Protein AF-A0A954TK90-F1 (afdb_monomer)

Secondary structure (DSSP, 8-state):
------------------PPPPPP------SS--GGGSGGGT-SS--HHHHHHHHHS---SS----SSHHHHHHHHHHSS-GGGGT--SSSSSPPP-TTS---HHHHHHHTT---EEES----SS-GGGTT-SEEES-SS---THHHHHHHHHHT-PPPS-BTTB-PPPP-----HHHHTT------SEEEEEETTEEEEEETTEEEEESSSSSPPEEEETTT-TT--S--TTT-HHHHHHHHHHHHHHHHHHT--

Radius of gyration: 26.33 Å; Cα contacts (8 Å, |Δi|>4): 318; chains: 1; bounding box: 55×87×92 Å

Sequence (256 aa):
MPRYFLLLLAITFAGGLQAAERPNIILIMVDDMGWSDLGCYGGEIETPYIDSLSAEGLRFTQFYNNSVCGATRASLLTGLYCQQVGHAGDRWNEPKDFSKCVLIPEVLQAEGYHTAMVGKWQGRDLAVERGFDRFFGPNCQGKIDIMATCLDIAGLPYPKNFEGRQPLALEGKSLSPIFRGQQRTAHQTLAWHCLRGRALRNGSWKLVRPDDERDWELYNLSDDVGETHNLAQQHPDRVLAMGEQYEQWRQRVGAR

Mean predicted aligned error: 12.78 Å

Nearest PDB structures (foldseek):
  7stt-assembly1_A  TM=4.307E-01  e=4.006E-11  Pedobacter yulinensis
  7stv-assembly1_A-2  TM=4.337E-01  e=1.182E-10  Pedobacter yulinensis
  7all-assembly1_AAA  TM=4.680E-01  e=9.539E-09  Bacteroides thetaiotaomicron VPI-5482
  6ust-assembly1_D-3  TM=4.630E-01  e=5.318E-08  Hungatella hathewayi
  7oza-assembly1_AAA  TM=4.405E-01  e=2.298E-07  Bacteroides thetaiotaomicron VPI-5482

Solvent-accessible surface area (backbone atoms only — not comparable to full-atom values): 15832 Å² total; per-residue (Å²): 134,91,84,82,82,83,82,82,80,80,78,78,78,80,73,74,79,72,75,76,80,81,77,89,84,84,87,85,82,77,81,92,72,56,78,54,58,37,38,79,60,71,18,92,44,90,37,70,69,61,34,48,51,44,73,80,49,85,70,76,96,82,76,87,77,56,100,27,72,27,24,29,52,45,20,68,41,48,77,41,60,27,58,78,30,62,22,89,48,86,52,56,54,57,55,67,43,63,93,74,50,61,40,57,41,38,58,40,35,76,73,69,46,88,31,72,48,77,45,83,66,40,43,78,64,59,62,58,81,51,31,22,80,38,72,53,56,45,56,84,71,81,72,57,30,53,64,34,23,54,28,58,77,68,73,46,82,86,65,69,61,58,95,94,38,72,57,76,84,81,84,34,54,52,51,58,42,50,81,70,78,39,85,63,85,72,74,67,65,51,75,48,79,54,93,60,28,38,38,33,33,49,75,52,35,36,40,38,22,76,32,88,88,55,70,72,38,26,28,46,46,83,85,36,78,81,64,80,65,75,41,27,88,83,37,52,69,56,50,52,55,51,50,52,54,44,52,55,49,32,63,74,74,64,65,126

Foldseek 3Di:
DDDDDDDDDPPPPPPPPPPPPDDDDDDDDDPPDDQQCAVCSVHPDDDPVVNVCVVVHPDDPDDDAQPEQQQRLCCQFFVDRSVQQVRPRPDQEDAGNVVRTAGPLQVVVVVPDAAEEAEEPSYLDDVCVRNHPYYHYDPDDDQLQPVQQVCVVVVHDDDCADPNDGDDDRPHHHCVCVVVVHDDDDDQKDWDDGDAKTWMDGPQKIWIDHGPVDAIFIDGCVVCVPSPDTCCVVCVVVSVVRVVVRVVVCVVVVPD

Structure (mmCIF, N/CA/C/O backbone):
data_AF-A0A954TK90-F1
#
_entry.id   AF-A0A954TK90-F1
#
loop_
_atom_site.group_PDB
_atom_site.id
_atom_site.type_symbol
_atom_site.label_atom_id
_atom_site.label_alt_id
_atom_site.label_comp_id
_atom_site.label_asym_id
_atom_site.label_entity_id
_atom_site.label_seq_id
_atom_site.pdbx_PDB_ins_code
_atom_site.Cartn_x
_atom_site.Cartn_y
_atom_site.Cartn_z
_atom_site.occupancy
_atom_site.B_iso_or_equiv
_atom_site.auth_seq_id
_atom_site.auth_comp_id
_atom_site.auth_asym_id
_atom_site.auth_atom_id
_atom_site.pdbx_PDB_model_num
ATOM 1 N N . MET A 1 1 ? -10.679 -61.085 65.945 1.00 42.84 1 MET A N 1
ATOM 2 C CA . MET A 1 1 ? -10.977 -60.558 64.595 1.00 42.84 1 MET A CA 1
ATOM 3 C C . MET A 1 1 ? -9.899 -59.543 64.236 1.00 42.84 1 MET A C 1
ATOM 5 O O . MET A 1 1 ? -9.725 -58.612 65.016 1.00 42.84 1 MET A O 1
ATOM 9 N N . PRO A 1 2 ? -9.114 -59.740 63.164 1.00 41.03 2 PRO A N 1
ATOM 10 C CA . PRO A 1 2 ? -8.031 -58.824 62.821 1.00 41.03 2 PRO A CA 1
ATOM 11 C C . PRO A 1 2 ? -8.602 -57.565 62.153 1.00 41.03 2 PRO A C 1
ATOM 13 O O . PRO A 1 2 ? -9.399 -57.650 61.222 1.00 41.03 2 PRO A O 1
ATOM 16 N N . ARG A 1 3 ? -8.221 -56.392 62.667 1.00 44.91 3 ARG A N 1
ATOM 17 C CA . ARG A 1 3 ? -8.537 -55.082 62.084 1.00 44.91 3 ARG A CA 1
ATOM 18 C C . ARG A 1 3 ? -7.455 -54.736 61.063 1.00 44.91 3 ARG A C 1
ATOM 20 O O . ARG A 1 3 ? -6.324 -54.464 61.451 1.00 44.91 3 ARG A O 1
ATOM 27 N N . TYR A 1 4 ? -7.802 -54.745 59.780 1.00 42.69 4 TYR A N 1
ATOM 28 C CA . TYR A 1 4 ? -6.939 -54.238 58.715 1.00 42.69 4 TYR A CA 1
ATOM 29 C C . TYR A 1 4 ? -7.124 -52.720 58.595 1.00 42.69 4 TYR A C 1
ATOM 31 O O . TYR A 1 4 ? -8.238 -52.242 58.392 1.00 42.69 4 TYR A O 1
ATOM 39 N N . PHE A 1 5 ? -6.034 -51.969 58.752 1.00 45.41 5 PHE A N 1
ATOM 40 C CA . PHE A 1 5 ? -5.974 -50.536 58.465 1.00 45.41 5 PHE A CA 1
ATOM 41 C C . PHE A 1 5 ? -5.701 -50.365 56.966 1.00 45.41 5 PHE A C 1
ATOM 43 O O . PHE A 1 5 ? -4.631 -50.739 56.488 1.00 45.41 5 PHE A O 1
ATOM 50 N N . LEU A 1 6 ? -6.671 -49.833 56.219 1.00 48.12 6 LEU A N 1
ATOM 51 C CA . LEU A 1 6 ? -6.476 -49.442 54.823 1.00 48.12 6 LEU A CA 1
ATOM 52 C C . LEU A 1 6 ? -5.783 -48.072 54.792 1.00 48.12 6 LEU A C 1
ATOM 54 O O . LEU A 1 6 ? -6.356 -47.077 55.233 1.00 48.12 6 LEU A O 1
ATOM 58 N N . LEU A 1 7 ? -4.557 -48.021 54.272 1.00 43.75 7 LEU A N 1
ATOM 59 C CA . LEU A 1 7 ? -3.851 -46.776 53.978 1.00 43.75 7 LEU A CA 1
ATOM 60 C C . LEU A 1 7 ? -4.228 -46.346 52.548 1.00 43.75 7 LEU A C 1
ATOM 62 O O . LEU A 1 7 ? -3.813 -46.979 51.580 1.00 43.75 7 LEU A O 1
ATOM 66 N N . LEU A 1 8 ? -5.049 -45.305 52.408 1.00 46.03 8 LEU A N 1
ATOM 67 C CA . LEU A 1 8 ? -5.372 -44.703 51.111 1.00 46.03 8 LEU A CA 1
ATOM 68 C C . LEU A 1 8 ? -4.255 -43.728 50.723 1.00 46.03 8 LEU A C 1
ATOM 70 O O . LEU A 1 8 ? -4.148 -42.640 51.284 1.00 46.03 8 LEU A O 1
ATOM 74 N N . LEU A 1 9 ? -3.416 -44.128 49.765 1.00 48.66 9 LEU A N 1
ATOM 75 C CA . LEU A 1 9 ? -2.459 -43.234 49.120 1.00 48.66 9 LEU A CA 1
ATOM 76 C C . LEU A 1 9 ? -3.230 -42.327 48.148 1.00 48.66 9 LEU A C 1
ATOM 78 O O . LEU A 1 9 ? -3.668 -42.771 47.087 1.00 48.66 9 LEU A O 1
ATOM 82 N N . ALA A 1 10 ? -3.428 -41.063 48.515 1.00 51.31 10 ALA A N 1
ATOM 83 C CA . ALA A 1 10 ? -3.947 -40.061 47.594 1.00 51.31 10 ALA A CA 1
ATOM 84 C C . ALA A 1 10 ? -2.829 -39.667 46.617 1.00 51.31 10 ALA A C 1
ATOM 86 O O . ALA A 1 10 ? -1.935 -38.897 46.959 1.00 51.31 10 ALA A O 1
ATOM 87 N N . ILE A 1 11 ? -2.863 -40.221 45.404 1.00 57.94 11 ILE A N 1
ATOM 88 C CA . ILE A 1 11 ? -2.048 -39.736 44.288 1.00 57.94 11 ILE A CA 1
ATOM 89 C C . ILE A 1 11 ? -2.711 -38.447 43.800 1.00 57.94 11 ILE A C 1
ATOM 91 O O . ILE A 1 11 ? -3.710 -38.476 43.083 1.00 57.94 11 ILE A O 1
ATOM 95 N N . THR A 1 12 ? -2.182 -37.302 44.220 1.00 53.38 12 THR A N 1
ATOM 96 C CA . THR A 1 12 ? -2.512 -36.009 43.625 1.00 53.38 12 THR A CA 1
ATOM 97 C C . THR A 1 12 ? -1.943 -35.972 42.211 1.00 53.38 12 THR A C 1
ATOM 99 O O . THR A 1 12 ? -0.748 -35.767 42.006 1.00 53.38 12 THR A O 1
ATOM 102 N N . PHE A 1 13 ? -2.802 -36.173 41.211 1.00 54.31 13 PHE A N 1
ATOM 103 C CA . PHE A 1 13 ? -2.492 -35.777 39.841 1.00 54.31 13 PHE A CA 1
ATOM 104 C C . PHE A 1 13 ? -2.360 -34.251 39.822 1.00 54.31 13 PHE A C 1
ATOM 106 O O . PHE A 1 13 ? -3.354 -33.526 39.814 1.00 54.31 13 PHE A O 1
ATOM 113 N N . ALA A 1 14 ? -1.123 -33.757 39.834 1.00 54.66 14 ALA A N 1
ATOM 114 C CA . ALA A 1 14 ? -0.821 -32.410 39.385 1.00 54.66 14 ALA A CA 1
ATOM 115 C C . ALA A 1 14 ? -1.076 -32.379 37.872 1.00 54.66 14 ALA A C 1
ATOM 117 O O . ALA A 1 14 ? -0.178 -32.621 37.069 1.00 54.66 14 ALA A O 1
ATOM 118 N N . GLY A 1 15 ? -2.334 -32.164 37.483 1.00 49.03 15 GLY A N 1
ATOM 119 C CA . GLY A 1 15 ? -2.664 -31.781 36.121 1.00 49.03 15 GLY A CA 1
ATOM 120 C C . GLY A 1 15 ? -1.955 -30.465 35.847 1.00 49.03 15 GLY A C 1
ATOM 121 O O . GLY A 1 15 ? -2.373 -29.424 36.352 1.00 49.03 15 GLY A O 1
ATOM 122 N N . GLY A 1 16 ? -0.846 -30.516 35.109 1.00 47.88 16 GLY A N 1
ATOM 123 C CA . GLY A 1 16 ? -0.253 -29.318 34.546 1.00 47.88 16 GLY A CA 1
ATOM 124 C C . GLY A 1 16 ? -1.333 -28.630 33.725 1.00 47.88 16 GLY A C 1
ATOM 125 O O . GLY A 1 16 ? -1.818 -29.195 32.747 1.00 47.88 16 GLY A O 1
ATOM 126 N N . LEU A 1 17 ? -1.754 -27.441 34.153 1.00 47.75 17 LEU A N 1
ATOM 127 C CA . LEU A 1 17 ? -2.483 -26.522 33.294 1.00 47.75 17 LEU A CA 1
ATOM 128 C C . LEU A 1 17 ? -1.560 -26.235 32.111 1.00 47.75 17 LEU A C 1
ATOM 130 O O . LEU A 1 17 ? -0.647 -25.418 32.212 1.00 47.75 17 LEU A O 1
ATOM 134 N N . GLN A 1 18 ? -1.758 -26.954 31.009 1.00 53.56 18 GLN A N 1
ATOM 135 C CA . GLN A 1 18 ? -1.185 -26.559 29.739 1.00 53.56 18 GLN A CA 1
ATOM 136 C C . GLN A 1 18 ? -1.813 -25.209 29.419 1.00 53.56 18 GLN A C 1
ATOM 138 O O . GLN A 1 18 ? -3.026 -25.117 29.223 1.00 53.56 18 GLN A O 1
ATOM 143 N N . ALA A 1 19 ? -1.004 -24.150 29.482 1.00 56.84 19 ALA A N 1
ATOM 144 C CA . ALA A 1 19 ? -1.430 -22.834 29.043 1.00 56.84 19 ALA A CA 1
ATOM 145 C C . ALA A 1 19 ? -2.022 -23.003 27.641 1.00 56.84 19 ALA A C 1
ATOM 147 O O . ALA A 1 19 ? -1.370 -23.584 26.771 1.00 56.84 19 ALA A O 1
ATOM 148 N N . ALA A 1 20 ? -3.275 -22.582 27.458 1.00 61.19 20 ALA A N 1
ATOM 149 C CA . ALA A 1 20 ? -3.914 -22.639 26.154 1.00 61.19 20 ALA A CA 1
ATOM 150 C C . ALA A 1 20 ? -2.994 -21.949 25.138 1.00 61.19 20 ALA A C 1
ATOM 152 O O . ALA A 1 20 ? -2.502 -20.847 25.405 1.00 61.19 20 ALA A O 1
ATOM 153 N N . GLU A 1 21 ? -2.720 -22.615 24.015 1.00 81.69 21 GLU A N 1
ATOM 154 C CA . GLU A 1 21 ? -1.912 -22.020 22.955 1.00 81.69 21 GLU A CA 1
ATOM 155 C C . GLU A 1 21 ? -2.552 -20.693 22.533 1.00 81.69 21 GLU A C 1
ATOM 157 O O . GLU A 1 21 ? -3.756 -20.609 22.276 1.00 81.69 21 GLU A O 1
ATOM 162 N N . ARG A 1 22 ? -1.746 -19.626 22.538 1.00 84.62 22 ARG A N 1
ATOM 163 C CA . ARG A 1 22 ? -2.192 -18.285 22.156 1.00 84.62 22 ARG A CA 1
ATOM 164 C C . ARG A 1 22 ? -2.608 -18.311 20.673 1.00 84.62 22 ARG A C 1
ATOM 166 O O . ARG A 1 22 ? -1.829 -18.800 19.855 1.00 84.62 22 ARG A O 1
ATOM 173 N N . PRO A 1 23 ? -3.806 -17.822 20.302 1.00 90.88 23 PRO A N 1
ATOM 174 C CA . PRO A 1 23 ? -4.295 -17.926 18.930 1.00 90.88 23 PRO A CA 1
ATOM 175 C C . PRO A 1 23 ? -3.582 -16.947 17.993 1.00 90.88 23 PRO A C 1
ATOM 177 O O . PRO A 1 23 ? -3.215 -15.846 18.395 1.00 90.88 23 PRO A O 1
ATOM 180 N N . ASN A 1 24 ? -3.478 -17.299 16.711 1.00 89.56 24 ASN A N 1
ATOM 181 C CA . ASN A 1 24 ? -3.102 -16.339 15.673 1.00 89.56 24 ASN A CA 1
ATOM 182 C C . ASN A 1 24 ? -4.254 -15.360 15.414 1.00 89.56 24 ASN A C 1
ATOM 184 O O . ASN A 1 24 ? -5.418 -15.760 15.373 1.00 89.56 24 ASN A O 1
ATOM 188 N N . ILE A 1 25 ? -3.927 -14.089 15.184 1.00 89.62 25 ILE A N 1
ATOM 189 C CA . ILE A 1 25 ? -4.907 -13.042 14.883 1.00 89.62 25 ILE A CA 1
ATOM 190 C C . ILE A 1 25 ? -4.678 -12.570 13.447 1.00 89.62 25 ILE A C 1
ATOM 192 O O . ILE A 1 25 ? -3.603 -12.073 13.121 1.00 89.62 25 ILE A O 1
ATOM 196 N N . ILE A 1 26 ? -5.695 -12.702 12.593 1.00 89.81 26 ILE A N 1
ATOM 197 C CA . ILE A 1 26 ? -5.673 -12.198 11.215 1.00 89.81 26 ILE A CA 1
ATOM 198 C C . ILE A 1 26 ? -6.790 -11.168 11.063 1.00 89.81 26 ILE A C 1
ATOM 200 O O . ILE A 1 26 ? -7.970 -11.502 11.141 1.00 89.81 26 ILE A O 1
ATOM 204 N N . LEU A 1 27 ? -6.409 -9.911 10.830 1.00 89.69 27 LEU A N 1
ATOM 205 C CA . LEU A 1 27 ? -7.337 -8.816 10.564 1.00 89.69 27 LEU A CA 1
ATOM 206 C C . LEU A 1 27 ? -7.322 -8.477 9.071 1.00 89.69 27 LEU A C 1
ATOM 208 O O . LEU A 1 27 ? -6.363 -7.894 8.568 1.00 89.69 27 LEU A O 1
ATOM 212 N N . ILE A 1 28 ? -8.401 -8.820 8.369 1.00 92.56 28 ILE A N 1
ATOM 213 C CA . ILE A 1 28 ? -8.586 -8.485 6.953 1.00 92.56 28 ILE A CA 1
ATOM 214 C C . ILE A 1 28 ? -9.462 -7.236 6.870 1.00 92.56 28 ILE A C 1
ATOM 216 O O . ILE A 1 28 ? -10.632 -7.267 7.241 1.00 92.56 28 ILE A O 1
ATOM 220 N N . MET A 1 29 ? -8.897 -6.132 6.379 1.00 91.62 29 MET A N 1
ATOM 221 C CA . MET A 1 29 ? -9.613 -4.867 6.214 1.00 91.62 29 MET A CA 1
ATOM 222 C C . MET A 1 29 ? -9.676 -4.480 4.739 1.00 91.62 29 MET A C 1
ATOM 224 O O . MET A 1 29 ? -8.645 -4.213 4.117 1.00 91.62 29 MET A O 1
ATOM 228 N N . VAL A 1 30 ? -10.892 -4.400 4.203 1.00 92.62 30 VAL A N 1
ATOM 229 C CA . VAL A 1 30 ? -11.147 -3.933 2.837 1.00 92.62 30 VAL A CA 1
ATOM 230 C C . VAL A 1 30 ? -11.372 -2.419 2.846 1.00 92.62 30 VAL A C 1
ATOM 232 O O . VAL A 1 30 ? -11.944 -1.870 3.786 1.00 92.62 30 VAL A O 1
ATOM 235 N N . ASP A 1 31 ? -10.850 -1.731 1.835 1.00 91.00 31 ASP A N 1
ATOM 236 C CA . ASP A 1 31 ? -10.910 -0.272 1.713 1.00 91.00 31 ASP A CA 1
ATOM 237 C C . ASP A 1 31 ? -12.142 0.117 0.885 1.00 91.00 31 ASP A C 1
ATOM 239 O O . ASP A 1 31 ? -12.337 -0.429 -0.199 1.00 91.00 31 ASP A O 1
ATOM 243 N N . ASP A 1 32 ? -12.958 1.030 1.414 1.00 90.56 32 ASP A N 1
ATOM 244 C CA . ASP A 1 32 ? -14.167 1.589 0.786 1.00 90.56 32 ASP A CA 1
ATOM 245 C C . ASP A 1 32 ? -15.228 0.557 0.336 1.00 90.56 32 ASP A C 1
ATOM 247 O O . ASP A 1 32 ? -16.010 0.819 -0.573 1.00 90.56 32 ASP A O 1
ATOM 251 N N . MET A 1 33 ? -15.290 -0.601 1.004 1.00 92.62 33 MET A N 1
ATOM 252 C CA . MET A 1 33 ? -16.341 -1.605 0.796 1.00 92.62 33 MET A CA 1
ATOM 253 C C . MET A 1 33 ? -17.650 -1.172 1.463 1.00 92.62 33 MET A C 1
ATOM 255 O O . MET A 1 33 ? -17.701 -0.941 2.676 1.00 92.62 33 MET A O 1
ATOM 259 N N . GLY A 1 34 ? -18.705 -1.071 0.661 1.00 89.00 34 GLY A N 1
ATOM 260 C CA . GLY A 1 34 ? -20.056 -0.754 1.085 1.00 89.00 34 GLY A CA 1
ATOM 261 C C . GLY A 1 34 ? -20.776 -1.938 1.728 1.00 89.00 34 GLY A C 1
ATOM 262 O O . GLY A 1 34 ? -20.399 -3.100 1.590 1.00 89.00 34 GLY A O 1
ATOM 263 N N . TRP A 1 35 ? -21.865 -1.625 2.430 1.00 86.75 35 TRP A N 1
ATOM 264 C CA . TRP A 1 35 ? -22.692 -2.611 3.126 1.00 86.75 35 TRP A CA 1
ATOM 265 C C . TRP A 1 35 ? -23.253 -3.695 2.197 1.00 86.75 35 TRP A C 1
ATOM 267 O O . TRP A 1 35 ? -23.213 -4.877 2.517 1.00 86.75 35 TRP A O 1
ATOM 277 N N . SER A 1 36 ? -23.772 -3.282 1.041 1.00 88.50 36 SER A N 1
ATOM 278 C CA . SER A 1 36 ? -24.447 -4.147 0.071 1.00 88.50 36 SER A CA 1
ATOM 279 C C . SER A 1 36 ? -23.510 -4.720 -0.993 1.00 88.50 36 SER A C 1
ATOM 281 O O . SER A 1 36 ? -23.991 -5.223 -2.001 1.00 88.50 36 SER A O 1
ATOM 283 N N . ASP A 1 37 ? -22.192 -4.629 -0.815 1.00 92.94 37 ASP A N 1
ATOM 284 C CA . ASP A 1 37 ? -21.238 -5.096 -1.831 1.00 92.94 37 ASP A CA 1
ATOM 285 C C . ASP A 1 37 ? -20.996 -6.612 -1.757 1.00 92.94 37 ASP A C 1
ATOM 287 O O . ASP A 1 37 ? -20.532 -7.214 -2.722 1.00 92.94 37 ASP A O 1
ATOM 291 N N . LEU A 1 38 ? -21.294 -7.233 -0.611 1.00 93.88 38 LEU A N 1
ATOM 292 C CA . LEU A 1 38 ? -21.057 -8.655 -0.355 1.00 93.88 38 LEU A CA 1
ATOM 293 C C . LEU A 1 38 ? -22.345 -9.468 -0.504 1.00 93.88 38 LEU A C 1
ATOM 295 O O . LEU A 1 38 ? -23.398 -9.069 0.005 1.00 93.88 38 LEU A O 1
ATOM 299 N N . GLY A 1 39 ? -22.245 -10.655 -1.102 1.00 94.88 39 GLY A N 1
ATOM 300 C CA . GLY A 1 39 ? -23.358 -11.594 -1.265 1.00 94.88 39 GLY A CA 1
ATOM 301 C C . GLY A 1 39 ? -24.045 -11.929 0.061 1.00 94.88 39 GLY A C 1
ATOM 302 O O . GLY A 1 39 ? -25.273 -11.913 0.159 1.00 94.88 39 GLY A O 1
ATOM 303 N N . CYS A 1 40 ? -23.277 -12.107 1.139 1.00 93.56 40 CYS A N 1
ATOM 304 C CA . CYS A 1 40 ? -23.814 -12.368 2.473 1.00 93.56 40 CYS A CA 1
ATOM 305 C C . CYS A 1 40 ? -24.665 -11.216 3.058 1.00 93.56 40 CYS A C 1
ATOM 307 O O . CYS A 1 40 ? -25.453 -11.465 3.975 1.00 93.56 40 CYS A O 1
ATOM 309 N N . TYR A 1 41 ? -24.585 -9.999 2.511 1.00 94.56 41 TYR A N 1
ATOM 310 C CA . TYR A 1 41 ? -25.458 -8.861 2.838 1.00 94.56 41 TYR A CA 1
ATOM 311 C C . TYR A 1 41 ? -26.491 -8.544 1.741 1.00 94.56 41 TYR A C 1
ATOM 313 O O . TYR A 1 41 ? -27.161 -7.514 1.810 1.00 94.56 41 TYR A O 1
ATOM 321 N N . GLY A 1 42 ? -26.666 -9.439 0.763 1.00 92.25 42 GLY A N 1
ATOM 322 C CA . GLY A 1 42 ? -27.611 -9.281 -0.346 1.00 92.25 42 GLY A CA 1
ATOM 323 C C . GLY A 1 42 ? -27.041 -8.546 -1.561 1.00 92.25 42 GLY A C 1
ATOM 324 O O . GLY A 1 42 ? -27.819 -8.044 -2.368 1.00 92.25 42 GLY A O 1
ATOM 325 N N . GLY A 1 43 ? -25.714 -8.454 -1.678 1.00 92.94 43 GLY A N 1
ATOM 326 C CA . GLY A 1 43 ? -25.047 -7.871 -2.839 1.00 92.94 43 GLY A CA 1
ATOM 327 C C . GLY A 1 43 ? -25.169 -8.712 -4.109 1.00 92.94 43 GLY A C 1
ATOM 328 O O . GLY A 1 43 ? -25.368 -9.924 -4.060 1.00 92.94 43 GLY A O 1
ATOM 329 N N . GLU A 1 44 ? -25.031 -8.049 -5.258 1.00 93.06 44 GLU A N 1
ATOM 330 C CA . GLU A 1 44 ? -25.139 -8.668 -6.590 1.00 93.06 44 GLU A CA 1
ATOM 331 C C . GLU A 1 44 ? -23.829 -9.327 -7.061 1.00 93.06 44 GLU A C 1
ATOM 333 O O . GLU A 1 44 ? -23.823 -10.079 -8.034 1.00 93.06 44 GLU A O 1
ATOM 338 N N . ILE A 1 45 ? -22.709 -9.033 -6.394 1.00 91.94 45 ILE A N 1
ATOM 339 C CA . ILE A 1 45 ? -21.386 -9.559 -6.738 1.00 91.94 45 ILE A CA 1
ATOM 340 C C . ILE A 1 45 ? -21.167 -10.884 -6.006 1.00 91.94 45 ILE A C 1
ATOM 342 O O . ILE A 1 45 ? -21.337 -10.972 -4.791 1.00 91.94 45 ILE A O 1
ATOM 346 N N . GLU A 1 46 ? -20.732 -11.910 -6.738 1.00 94.19 46 GLU A N 1
ATOM 347 C CA . GLU A 1 46 ? -20.379 -13.200 -6.146 1.00 94.19 46 GLU A CA 1
ATOM 348 C C . GLU A 1 46 ? -19.144 -13.072 -5.239 1.00 94.19 46 GLU A C 1
ATOM 350 O O . GLU A 1 46 ? -18.031 -12.805 -5.702 1.00 94.19 46 GLU A O 1
ATOM 355 N N . THR A 1 47 ? -19.326 -13.309 -3.935 1.00 96.94 47 THR A N 1
ATOM 356 C CA . THR A 1 47 ? -18.258 -13.244 -2.923 1.00 96.94 47 THR A CA 1
ATOM 357 C C . THR A 1 47 ? -18.104 -14.555 -2.144 1.00 96.94 47 THR A C 1
ATOM 359 O O . THR A 1 47 ? -18.055 -14.534 -0.911 1.00 96.94 47 THR A O 1
ATOM 362 N N . PRO A 1 48 ? -17.947 -15.712 -2.822 1.00 96.50 48 PRO A N 1
ATOM 363 C CA . PRO A 1 48 ? -18.137 -17.036 -2.220 1.00 96.50 48 PRO A CA 1
ATOM 364 C C . PRO A 1 48 ? -17.238 -17.305 -1.005 1.00 96.50 48 PRO A C 1
ATOM 366 O O . PRO A 1 48 ? -17.661 -17.942 -0.044 1.00 96.50 48 PRO A O 1
ATOM 369 N N . TYR A 1 49 ? -16.009 -16.783 -1.002 1.00 96.81 49 TYR A N 1
ATOM 370 C CA . TYR A 1 49 ? -15.089 -16.954 0.124 1.00 96.81 49 TYR A CA 1
ATOM 371 C C . TYR A 1 49 ? -15.509 -16.144 1.358 1.00 96.81 49 TYR A C 1
ATOM 373 O O . TYR A 1 49 ? -15.457 -16.657 2.472 1.00 96.81 49 TYR A O 1
ATOM 381 N N . ILE A 1 50 ? -15.973 -14.905 1.178 1.00 95.88 50 ILE A N 1
ATOM 382 C CA . ILE A 1 50 ? -16.466 -14.074 2.287 1.00 95.88 50 ILE A CA 1
ATOM 383 C C . ILE A 1 50 ? -17.809 -14.614 2.788 1.00 95.88 50 ILE A C 1
ATOM 385 O O . ILE A 1 50 ? -18.062 -14.636 3.992 1.00 95.88 50 ILE A O 1
ATOM 389 N N . ASP A 1 51 ? -18.636 -15.121 1.877 1.00 96.38 51 ASP A N 1
ATOM 390 C CA . ASP A 1 51 ? -19.910 -15.747 2.212 1.00 96.38 51 ASP A CA 1
ATOM 391 C C . ASP A 1 51 ? -19.697 -17.020 3.044 1.00 96.38 51 ASP A C 1
ATOM 393 O O . ASP A 1 51 ? -20.395 -17.215 4.039 1.00 96.38 51 ASP A O 1
ATOM 397 N N . SER A 1 52 ? -18.678 -17.827 2.719 1.00 97.25 52 SER A N 1
ATOM 398 C CA . SER A 1 52 ? -18.299 -18.997 3.527 1.00 97.25 52 SER A CA 1
ATOM 399 C C . SER A 1 52 ? -17.848 -18.610 4.940 1.00 97.25 52 SER A C 1
ATOM 401 O O . SER A 1 52 ? -18.345 -19.171 5.915 1.00 97.25 52 SER A O 1
ATOM 403 N N . LEU A 1 53 ? -17.014 -17.568 5.077 1.00 95.56 53 LEU A N 1
ATOM 404 C CA . LEU A 1 53 ? -16.588 -17.051 6.384 1.00 95.56 53 LEU A CA 1
ATOM 405 C C . LEU A 1 53 ? -17.778 -16.549 7.210 1.00 95.56 53 LEU A C 1
ATOM 407 O O . LEU A 1 53 ? -17.822 -16.743 8.422 1.00 95.56 53 LEU A O 1
ATOM 411 N N . SER A 1 54 ? -18.761 -15.922 6.560 1.00 93.94 54 SER A N 1
ATOM 412 C CA . SER A 1 54 ? -19.997 -15.504 7.219 1.00 93.94 54 SER A CA 1
ATOM 413 C C . SER A 1 54 ? -20.870 -16.683 7.652 1.00 93.94 54 SER A C 1
ATOM 415 O O . SER A 1 54 ? 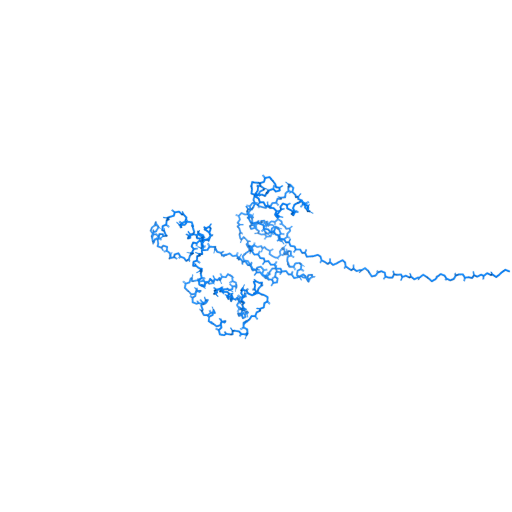-21.604 -16.530 8.626 1.00 93.94 54 SER A O 1
ATOM 417 N N . ALA A 1 55 ? -20.879 -17.791 6.909 1.00 95.62 55 ALA A N 1
ATOM 418 C CA . ALA A 1 55 ? -21.719 -18.952 7.198 1.00 95.62 55 ALA A CA 1
ATOM 419 C C . ALA A 1 55 ? -21.147 -19.815 8.334 1.00 95.62 55 ALA A C 1
ATOM 421 O O . ALA A 1 55 ? -21.904 -20.379 9.120 1.00 95.62 55 ALA A O 1
ATOM 422 N N . GLU A 1 56 ? -19.820 -19.894 8.426 1.00 95.69 56 GLU A N 1
ATOM 423 C CA . GLU A 1 56 ? -19.100 -20.672 9.443 1.00 95.69 56 GLU A CA 1
ATOM 424 C C . GLU A 1 56 ? -18.747 -19.849 10.694 1.00 95.69 56 GLU A C 1
ATOM 426 O O . GLU A 1 56 ? -18.320 -20.400 11.709 1.00 95.69 56 GLU A O 1
ATOM 431 N N . GLY A 1 57 ? -18.915 -18.528 10.626 1.00 92.12 57 GLY A N 1
ATOM 432 C CA . GLY A 1 57 ? -18.528 -17.590 11.670 1.00 92.12 57 GLY A CA 1
ATOM 433 C C . GLY A 1 57 ? -19.680 -16.756 12.224 1.00 92.12 57 GLY A C 1
ATOM 434 O O . GLY A 1 57 ? -20.862 -17.077 12.109 1.00 92.12 57 GLY A O 1
ATOM 435 N N . LEU A 1 58 ? -19.306 -15.642 12.852 1.00 91.69 58 LEU A N 1
ATOM 436 C CA . LEU A 1 58 ? -20.242 -14.635 13.333 1.00 91.69 58 LEU A CA 1
ATOM 437 C C . LEU A 1 58 ? -20.297 -13.466 12.345 1.00 91.69 58 LEU A C 1
ATOM 439 O O . LEU A 1 58 ? -19.267 -12.880 12.012 1.00 91.69 58 LEU A O 1
ATOM 443 N N . ARG A 1 59 ? -21.509 -13.084 11.934 1.00 91.12 59 ARG A N 1
ATOM 444 C CA . ARG A 1 59 ? -21.764 -11.913 11.086 1.00 91.12 59 ARG A CA 1
ATOM 445 C C . ARG A 1 59 ? -22.542 -10.847 11.851 1.00 91.12 59 ARG A C 1
ATOM 447 O O . ARG A 1 59 ? -23.592 -11.132 12.422 1.00 91.12 59 ARG A O 1
ATOM 454 N N . PHE A 1 60 ? -22.079 -9.603 11.787 1.00 82.44 60 PHE A N 1
ATOM 455 C CA . PHE A 1 60 ? -22.772 -8.453 12.367 1.00 82.44 60 PHE A CA 1
ATOM 456 C C . PHE A 1 60 ? -23.650 -7.764 11.324 1.00 82.44 60 PHE A C 1
ATOM 458 O O . PHE A 1 60 ? -23.145 -7.344 10.295 1.00 82.44 60 PHE A O 1
ATOM 465 N N . THR A 1 61 ? -24.943 -7.575 11.597 1.00 87.81 61 THR A N 1
ATOM 466 C CA . THR A 1 61 ? -25.841 -6.778 10.732 1.00 87.81 61 THR A CA 1
ATOM 467 C C . THR A 1 61 ? -25.769 -5.267 11.003 1.00 87.81 61 THR A C 1
ATOM 469 O O . THR A 1 61 ? -26.375 -4.478 10.285 1.00 87.81 61 THR A O 1
ATOM 472 N N . GLN A 1 62 ? -25.049 -4.864 12.054 1.00 86.00 62 GLN A N 1
ATOM 473 C CA . GLN A 1 62 ? -24.860 -3.475 12.473 1.00 86.00 62 GLN A CA 1
ATOM 474 C C . GLN A 1 62 ? -23.435 -3.286 13.012 1.00 86.00 62 GLN A C 1
ATOM 476 O O . GLN A 1 62 ? -23.201 -3.330 14.219 1.00 86.00 62 GLN A O 1
ATOM 481 N N . PHE A 1 63 ? -22.474 -3.105 12.106 1.00 83.62 63 PHE A N 1
ATOM 482 C CA . PHE A 1 63 ? -21.073 -2.823 12.425 1.00 83.62 63 PHE A CA 1
ATOM 483 C C . PHE A 1 63 ? -20.667 -1.516 11.746 1.00 83.62 63 PHE A C 1
ATOM 485 O O . PHE A 1 63 ? -20.822 -1.378 10.534 1.00 83.62 63 PHE A O 1
ATOM 492 N N . TYR A 1 64 ? -20.182 -0.550 12.522 1.00 86.06 64 TYR A N 1
ATOM 493 C CA . TYR A 1 64 ? -19.977 0.817 12.050 1.00 86.06 64 TYR A CA 1
ATOM 494 C C . TYR A 1 64 ? -18.502 1.201 12.061 1.00 86.06 64 TYR A C 1
ATOM 496 O O . TYR A 1 64 ? -17.722 0.762 12.905 1.00 86.06 64 TYR A O 1
ATOM 504 N N . ASN A 1 65 ? -18.141 2.071 11.128 1.00 88.56 65 ASN A N 1
ATOM 505 C CA . ASN A 1 65 ? -16.839 2.705 11.038 1.00 88.56 65 ASN A CA 1
ATOM 506 C C . ASN A 1 65 ? -17.011 4.232 10.941 1.00 88.56 65 ASN A C 1
ATOM 508 O O . ASN A 1 65 ? -18.128 4.750 10.956 1.00 88.56 65 ASN A O 1
ATOM 512 N N . ASN A 1 66 ? -15.902 4.966 10.868 1.00 87.81 66 ASN A N 1
ATOM 513 C CA . ASN A 1 66 ? -15.948 6.381 10.513 1.00 87.81 66 ASN A CA 1
ATOM 514 C C . ASN A 1 66 ? -16.106 6.525 8.990 1.00 87.81 66 ASN A C 1
ATOM 516 O O . ASN A 1 66 ? -15.646 5.681 8.221 1.00 87.81 66 ASN A O 1
ATOM 520 N N . SER A 1 67 ? -16.650 7.656 8.539 1.00 83.94 67 SER A N 1
ATOM 521 C CA . SER A 1 67 ? -16.865 7.954 7.113 1.00 83.94 67 SER A CA 1
ATOM 522 C C . SER A 1 67 ? -15.582 8.222 6.310 1.00 83.94 67 SER A C 1
ATOM 524 O O . SER A 1 67 ? -15.654 8.513 5.120 1.00 83.94 67 SER A O 1
ATOM 526 N N . VAL A 1 68 ? -14.406 8.164 6.947 1.00 85.94 68 VAL A N 1
ATOM 527 C CA . VAL A 1 68 ? -13.100 8.406 6.322 1.00 85.94 68 VAL A CA 1
ATOM 528 C C . VAL A 1 68 ? -12.119 7.313 6.736 1.00 85.94 68 VAL A C 1
ATOM 530 O O . VAL A 1 68 ? -11.974 6.986 7.915 1.00 85.94 68 VAL A O 1
ATOM 533 N N . CYS A 1 69 ? -11.388 6.779 5.760 1.00 87.50 69 CYS A N 1
ATOM 534 C CA . CYS A 1 69 ? -10.467 5.657 5.935 1.00 87.50 69 CYS A CA 1
ATOM 535 C C . CYS A 1 69 ? -9.358 5.913 6.980 1.00 87.50 69 CYS A C 1
ATOM 537 O O . CYS A 1 69 ? -9.090 5.034 7.800 1.00 87.50 69 CYS A O 1
ATOM 539 N N . GLY A 1 70 ? -8.777 7.119 7.036 1.00 85.38 70 GLY A N 1
ATOM 540 C CA . GLY A 1 70 ? -7.785 7.491 8.060 1.00 85.38 70 GLY A CA 1
ATOM 541 C C . GLY A 1 70 ? -8.346 7.461 9.486 1.00 85.38 70 GLY A C 1
ATOM 542 O O . GLY A 1 70 ? -7.750 6.85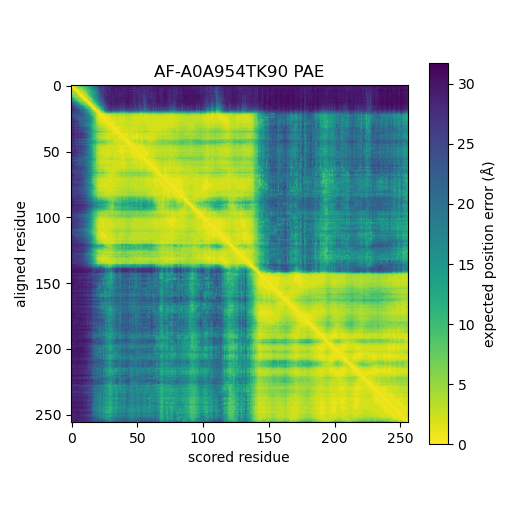1 10.376 1.00 85.38 70 GLY A O 1
ATOM 543 N N . ALA A 1 71 ? -9.541 8.026 9.676 1.00 87.88 71 ALA A N 1
ATOM 544 C CA . ALA A 1 71 ? -10.245 8.049 10.955 1.00 87.88 71 ALA A CA 1
ATOM 545 C C . ALA A 1 71 ? -10.627 6.637 11.420 1.00 87.88 71 ALA A C 1
ATOM 547 O O . ALA A 1 71 ? -10.395 6.272 12.570 1.00 87.88 71 ALA A O 1
ATOM 548 N N . THR A 1 72 ? -11.160 5.813 10.513 1.00 89.56 72 THR A N 1
ATOM 549 C CA . THR A 1 72 ? -11.493 4.407 10.786 1.00 89.56 72 THR A CA 1
ATOM 550 C C . THR A 1 72 ? -10.269 3.613 11.209 1.00 89.56 72 THR A C 1
ATOM 552 O O . THR A 1 72 ? -10.315 2.945 12.238 1.00 89.56 72 THR A O 1
ATOM 555 N N . ARG A 1 73 ? -9.156 3.714 10.472 1.00 90.75 73 ARG A N 1
ATOM 556 C CA . ARG A 1 73 ? -7.911 3.009 10.822 1.00 90.75 73 ARG A CA 1
ATOM 557 C C . ARG A 1 73 ? -7.331 3.505 12.144 1.00 90.75 73 ARG A C 1
ATOM 559 O O . ARG A 1 73 ? -6.829 2.694 12.914 1.00 90.75 73 ARG A O 1
ATOM 566 N N . ALA A 1 74 ? -7.424 4.805 12.434 1.00 89.25 74 ALA A N 1
ATOM 567 C CA . ALA A 1 74 ? -7.009 5.350 13.723 1.00 89.25 74 ALA A CA 1
ATOM 568 C C . ALA A 1 74 ? -7.799 4.725 14.875 1.00 89.25 74 ALA A C 1
ATOM 570 O O . ALA A 1 74 ? -7.188 4.230 15.819 1.00 89.25 74 ALA A O 1
ATOM 571 N N . SER A 1 75 ? -9.127 4.680 14.767 1.00 90.38 75 SER A N 1
ATOM 572 C CA . SER A 1 75 ? -9.962 4.075 15.802 1.00 90.38 75 SER A CA 1
ATOM 573 C C . SER A 1 75 ? -9.773 2.571 15.926 1.00 90.38 75 SER A C 1
ATOM 575 O O . SER A 1 75 ? -9.642 2.064 17.034 1.00 90.38 75 SER A O 1
ATOM 577 N N . LEU A 1 76 ? -9.680 1.864 14.800 1.00 92.38 76 LEU A N 1
ATOM 578 C CA . LEU A 1 76 ? -9.471 0.420 14.772 1.00 92.38 76 LEU A CA 1
ATOM 579 C C . LEU A 1 76 ? -8.154 0.015 15.445 1.00 92.38 76 LEU A C 1
ATOM 581 O O . LEU A 1 76 ? -8.143 -0.900 16.256 1.00 92.38 76 LEU A O 1
ATOM 585 N N . LEU A 1 77 ? -7.050 0.695 15.119 1.00 90.69 77 LEU A N 1
ATOM 586 C CA . LEU A 1 77 ? -5.722 0.323 15.613 1.00 90.69 77 LEU A CA 1
ATOM 587 C C . LEU A 1 77 ? -5.478 0.731 17.067 1.00 90.69 77 LEU A C 1
ATOM 589 O O . LEU A 1 77 ? -4.651 0.105 17.718 1.00 90.69 77 LEU A O 1
ATOM 593 N N . THR A 1 78 ? -6.154 1.775 17.555 1.00 91.81 78 THR A N 1
ATOM 594 C CA . THR A 1 78 ? -5.943 2.320 18.910 1.00 91.81 78 THR A CA 1
ATOM 595 C C . THR A 1 78 ? -7.024 1.906 19.906 1.00 91.81 78 THR A C 1
ATOM 597 O O . THR A 1 78 ? -6.820 2.027 21.109 1.00 91.81 78 THR A O 1
ATOM 600 N N . GLY A 1 79 ? -8.197 1.476 19.428 1.00 90.06 79 GLY A N 1
ATOM 601 C CA . GLY A 1 79 ? -9.384 1.264 20.262 1.00 90.06 79 GLY A CA 1
ATOM 602 C C . GLY A 1 79 ? -10.036 2.555 20.779 1.00 90.06 79 GLY A C 1
ATOM 603 O O . GLY A 1 79 ? -10.885 2.491 21.663 1.00 90.06 79 GLY A O 1
ATOM 604 N N . LEU A 1 80 ? -9.650 3.725 20.258 1.00 90.19 80 LEU A N 1
ATOM 605 C CA . LEU A 1 80 ? -10.115 5.041 20.711 1.00 90.19 80 LEU A CA 1
ATOM 606 C C . LEU A 1 80 ? -10.918 5.763 19.625 1.00 90.19 80 LEU A C 1
ATOM 608 O O . LEU A 1 80 ? -10.768 5.499 18.432 1.00 90.19 80 LEU A O 1
ATOM 612 N N . TYR A 1 81 ? -11.736 6.747 19.999 1.00 91.50 81 TYR A N 1
ATOM 613 C CA . TYR A 1 81 ? -12.266 7.677 19.000 1.00 91.50 81 TYR A CA 1
ATOM 614 C C . TYR A 1 81 ? -11.108 8.433 18.344 1.00 91.50 81 TYR A C 1
ATOM 616 O O . TYR A 1 81 ? -10.160 8.841 19.018 1.00 91.50 81 TYR A O 1
ATOM 624 N N . CYS A 1 82 ? -11.171 8.632 17.027 1.00 88.62 82 CYS A N 1
ATOM 625 C CA . CYS A 1 82 ? -10.067 9.221 16.269 1.00 88.62 82 CYS A CA 1
ATOM 626 C C . CYS A 1 82 ? -9.663 10.612 16.808 1.00 88.62 82 CYS A C 1
ATOM 628 O O . CYS A 1 82 ? -8.473 10.924 16.877 1.00 88.62 82 CYS A O 1
ATOM 630 N N . GLN A 1 83 ? -10.616 11.389 17.333 1.00 91.75 83 GLN A N 1
ATOM 631 C CA . GLN A 1 83 ? -10.362 12.696 17.945 1.00 91.75 83 GLN A CA 1
ATOM 632 C C . GLN A 1 83 ? -9.507 12.605 19.216 1.00 91.75 83 GLN A C 1
ATOM 634 O O . GLN A 1 83 ? -8.702 13.499 19.475 1.00 91.75 83 GLN A O 1
ATOM 639 N N . GLN A 1 84 ? -9.625 11.523 19.996 1.00 90.12 84 GLN A N 1
ATOM 640 C CA . GLN A 1 84 ? -8.823 11.328 21.213 1.00 90.12 84 GLN A CA 1
ATOM 641 C C . GLN A 1 84 ? -7.335 11.160 20.895 1.00 90.12 84 GLN A C 1
ATOM 643 O O . GLN A 1 84 ? -6.485 11.524 21.706 1.00 90.12 84 GLN A O 1
ATOM 648 N N . VAL A 1 85 ? -7.027 10.661 19.696 1.00 89.12 85 VAL A N 1
ATOM 649 C CA . VAL A 1 85 ? -5.661 10.481 19.198 1.00 89.12 85 VAL A CA 1
ATOM 650 C C . VAL A 1 85 ? -5.244 11.594 18.238 1.00 89.12 85 VAL A C 1
ATOM 652 O O . VAL A 1 85 ? -4.305 11.419 17.475 1.00 89.12 85 VAL A O 1
ATOM 655 N N . GLY A 1 86 ? -5.922 12.745 18.265 1.00 84.56 86 GLY A N 1
ATOM 656 C CA . GLY A 1 86 ? -5.533 13.929 17.493 1.00 84.56 86 GLY A CA 1
ATOM 657 C C . GLY A 1 86 ? -5.941 13.915 16.019 1.00 84.56 86 GLY A C 1
ATOM 658 O O . GLY A 1 86 ? -5.525 14.802 15.281 1.00 84.56 86 GLY A O 1
ATOM 659 N N . HIS A 1 87 ? -6.762 12.951 15.595 1.00 84.50 87 HIS A N 1
ATOM 660 C CA . HIS A 1 87 ? -7.292 12.871 14.238 1.00 84.50 87 HIS A CA 1
ATOM 661 C C . HIS A 1 87 ? -8.711 13.469 14.205 1.00 84.50 87 HIS A C 1
ATOM 663 O O . HIS A 1 87 ? -9.654 12.880 14.731 1.00 84.50 87 HIS A O 1
ATOM 669 N N . ALA A 1 88 ? -8.892 14.627 13.570 1.00 83.31 88 ALA A N 1
ATOM 670 C CA . ALA A 1 88 ? -10.141 15.395 13.551 1.00 83.31 88 ALA A CA 1
ATOM 671 C C . ALA A 1 88 ? -11.307 14.650 12.874 1.00 83.31 88 ALA A C 1
ATOM 673 O O . ALA A 1 88 ? -12.469 14.850 13.227 1.00 83.31 88 ALA A O 1
ATOM 674 N N . GLY A 1 89 ? -10.990 13.733 11.957 1.00 78.56 89 GLY A N 1
ATOM 675 C CA . GLY A 1 89 ? -11.956 12.815 11.339 1.00 78.56 89 GLY A CA 1
ATOM 676 C C . GLY A 1 89 ? -12.377 13.201 9.921 1.00 78.56 89 GLY A C 1
ATOM 677 O O . GLY A 1 89 ? -13.094 12.447 9.273 1.00 78.56 89 GLY A O 1
ATOM 678 N N . ASP A 1 90 ? -11.895 14.334 9.423 1.00 77.50 90 ASP A N 1
ATOM 679 C CA . ASP A 1 90 ? -12.214 14.923 8.119 1.00 77.50 90 ASP A CA 1
ATOM 680 C C . ASP A 1 90 ? -11.102 14.731 7.070 1.00 77.50 90 ASP A C 1
ATOM 682 O O . ASP A 1 90 ? -11.320 14.951 5.879 1.00 77.50 90 ASP A O 1
ATOM 686 N N . ARG A 1 91 ? -9.908 14.290 7.483 1.00 74.00 91 ARG A N 1
ATOM 687 C CA . ARG A 1 91 ? -8.754 14.065 6.597 1.00 74.00 91 ARG A CA 1
ATOM 688 C C . ARG A 1 91 ? -8.299 12.616 6.591 1.00 74.00 91 ARG A C 1
ATOM 690 O O . ARG A 1 91 ? -8.512 11.865 7.530 1.00 74.00 91 ARG A O 1
ATOM 697 N N . TRP A 1 92 ? -7.638 12.203 5.515 1.00 70.88 92 TRP A N 1
ATOM 698 C CA . TRP A 1 92 ? -7.268 10.800 5.324 1.00 70.88 92 TRP A CA 1
ATOM 699 C C . TRP A 1 92 ? -5.903 10.408 5.904 1.00 70.88 92 TRP A C 1
ATOM 701 O O . TRP A 1 92 ? -5.633 9.216 5.954 1.00 70.88 92 TRP A O 1
ATOM 711 N N . ASN A 1 93 ? -5.024 11.346 6.277 1.00 73.44 93 ASN A N 1
ATOM 712 C CA . ASN A 1 93 ? -3.659 11.048 6.745 1.00 73.44 93 ASN A CA 1
ATOM 713 C C . ASN A 1 93 ? -3.231 11.888 7.954 1.00 73.44 93 ASN A C 1
ATOM 715 O O . ASN A 1 93 ? -2.071 12.298 8.035 1.00 73.44 93 ASN A O 1
ATOM 719 N N . GLU A 1 94 ? -4.141 12.219 8.865 1.00 79.38 94 GLU A N 1
ATOM 720 C CA . GLU A 1 94 ? -3.728 12.968 10.050 1.00 79.38 94 GLU A CA 1
ATOM 721 C C . GLU A 1 94 ? -2.837 12.122 10.969 1.00 79.38 94 GLU A C 1
ATOM 723 O O . GLU A 1 94 ? -3.076 10.919 11.146 1.00 79.38 94 GLU A O 1
ATOM 728 N N . PRO A 1 95 ? -1.765 12.729 11.510 1.00 78.69 95 PRO A N 1
ATOM 729 C CA . PRO A 1 95 ? -0.902 12.047 12.455 1.00 78.69 95 PRO A CA 1
ATOM 730 C C . PRO A 1 95 ? -1.682 11.728 13.732 1.00 78.69 95 PRO A C 1
ATOM 732 O O . PRO A 1 95 ? -2.560 12.484 14.143 1.00 78.69 95 PRO A O 1
ATOM 735 N N . LYS A 1 96 ? -1.338 10.604 14.359 1.00 84.38 96 LYS A N 1
ATOM 736 C CA . LYS A 1 96 ? -1.880 10.224 15.663 1.00 84.38 96 LYS A CA 1
ATOM 737 C C . LYS A 1 96 ? -0.964 10.761 16.757 1.00 84.38 96 LYS A C 1
ATOM 739 O O . LYS A 1 96 ? 0.257 10.752 16.607 1.00 84.38 96 LYS A O 1
ATOM 744 N N . ASP A 1 97 ? -1.549 11.202 17.859 1.00 87.94 97 ASP A N 1
ATOM 745 C CA . ASP A 1 97 ? -0.826 11.554 19.074 1.00 87.94 97 ASP A CA 1
ATOM 746 C C . ASP A 1 97 ? -0.496 10.282 19.865 1.00 87.94 97 ASP A C 1
ATOM 748 O O . ASP A 1 97 ? -1.232 9.868 20.762 1.00 87.94 97 ASP A O 1
ATOM 752 N N . PHE A 1 98 ? 0.628 9.656 19.514 1.00 87.56 98 PHE A N 1
ATOM 753 C CA . PHE A 1 98 ? 1.122 8.434 20.157 1.00 87.56 98 PHE A CA 1
ATOM 754 C C . PHE A 1 98 ? 1.553 8.631 21.618 1.00 87.56 98 PHE A C 1
ATOM 756 O O . PHE A 1 98 ? 1.828 7.656 22.304 1.00 87.56 98 PHE A O 1
ATOM 763 N N . SER A 1 99 ? 1.582 9.865 22.143 1.00 89.25 99 SER A N 1
ATOM 764 C CA . SER A 1 99 ? 1.732 10.065 23.593 1.00 89.25 99 SER A CA 1
ATOM 765 C C . SER A 1 99 ? 0.467 9.683 24.374 1.00 89.25 99 SER A C 1
ATOM 767 O O . SER A 1 99 ? 0.517 9.518 25.591 1.00 89.25 99 SER A O 1
ATOM 769 N N 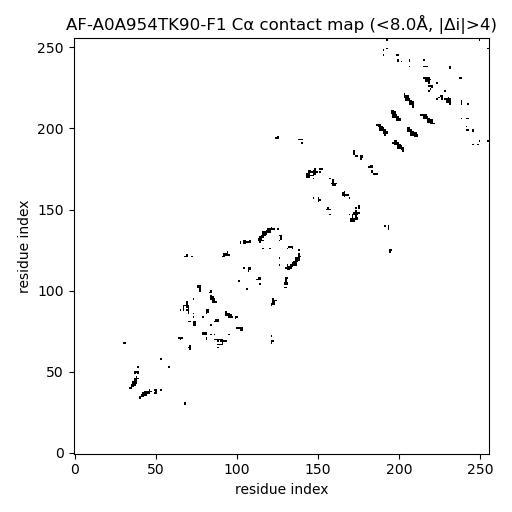. LYS A 1 100 ? -0.669 9.532 23.677 1.00 89.38 100 LYS A N 1
ATOM 770 C CA . LYS A 1 100 ? -1.988 9.240 24.254 1.00 89.38 100 LYS A CA 1
ATOM 771 C C . LYS A 1 100 ? -2.528 7.860 23.899 1.00 89.38 100 LYS A C 1
ATOM 773 O O . LYS A 1 100 ? -3.599 7.495 24.382 1.00 89.38 100 LYS A O 1
ATOM 778 N N . CYS A 1 101 ? -1.849 7.111 23.036 1.00 90.12 101 CYS A N 1
ATOM 779 C CA . CYS A 1 101 ? -2.324 5.814 22.578 1.00 90.12 101 CYS A CA 1
ATOM 780 C C . CYS A 1 101 ? -1.178 4.854 22.284 1.00 90.12 101 CYS A C 1
ATOM 782 O O . CYS A 1 101 ? -0.055 5.260 22.007 1.00 90.12 101 CYS A O 1
ATOM 784 N N . VAL A 1 102 ? -1.519 3.573 22.315 1.00 91.62 102 VAL A N 1
ATOM 785 C CA . VAL A 1 102 ? -0.717 2.478 21.774 1.00 91.62 102 VAL A CA 1
ATOM 786 C C . VAL A 1 102 ? -1.531 1.801 20.682 1.00 91.62 102 VAL A C 1
ATOM 788 O O . VAL A 1 102 ? -2.765 1.876 20.683 1.00 91.62 102 VAL A O 1
ATOM 791 N N . LEU A 1 103 ? -0.858 1.157 19.740 1.00 91.44 103 LEU A N 1
ATOM 792 C CA . LEU A 1 103 ? -1.503 0.374 18.699 1.00 91.44 103 LEU A CA 1
ATOM 793 C C . LEU A 1 103 ? -1.573 -1.103 19.089 1.00 91.44 103 LEU A C 1
ATOM 795 O O . LEU A 1 103 ? -0.679 -1.625 19.753 1.00 91.44 103 LEU A O 1
ATOM 799 N N . ILE A 1 104 ? -2.601 -1.803 18.601 1.00 90.06 104 ILE A N 1
ATOM 800 C CA . ILE A 1 104 ? -2.723 -3.270 18.697 1.00 90.06 104 ILE A CA 1
ATOM 801 C C . ILE A 1 104 ? -1.389 -3.996 18.407 1.00 90.06 104 ILE A C 1
ATOM 803 O O . ILE A 1 104 ? -0.976 -4.792 19.250 1.00 90.06 104 ILE A O 1
ATOM 807 N N . PRO A 1 105 ? -0.684 -3.747 17.280 1.00 90.81 105 PRO A N 1
ATOM 808 C CA . PRO A 1 105 ? 0.606 -4.385 16.999 1.00 90.81 105 PRO A CA 1
ATOM 809 C C . PRO A 1 105 ? 1.690 -4.104 18.050 1.00 90.81 105 PRO A C 1
ATOM 811 O O . PRO A 1 105 ? 2.420 -5.024 18.387 1.00 90.81 105 PRO A O 1
ATOM 814 N N . GLU A 1 106 ? 1.775 -2.895 18.617 1.00 89.75 106 GLU A N 1
ATOM 815 C CA . GLU A 1 106 ? 2.763 -2.570 19.665 1.00 89.75 106 GLU A CA 1
ATOM 816 C C . GLU A 1 106 ? 2.519 -3.403 20.930 1.00 89.75 106 GLU A C 1
ATOM 818 O O . GLU A 1 106 ? 3.452 -3.960 21.507 1.00 89.75 106 GLU A O 1
ATOM 823 N N . VAL A 1 107 ? 1.250 -3.547 21.325 1.00 90.94 107 VAL A N 1
ATOM 824 C CA . VAL A 1 107 ? 0.858 -4.351 22.492 1.00 90.94 107 VAL A CA 1
ATOM 825 C C . VAL A 1 107 ? 1.101 -5.843 22.248 1.00 90.94 107 VAL A C 1
ATOM 827 O O . VAL A 1 107 ? 1.626 -6.531 23.120 1.00 90.94 107 VAL A O 1
ATOM 830 N N . LEU A 1 108 ? 0.748 -6.356 21.065 1.00 88.94 108 LEU A N 1
ATOM 831 C CA . LEU A 1 108 ? 0.951 -7.768 20.724 1.00 88.94 108 LEU A CA 1
ATOM 832 C C . LEU A 1 108 ? 2.440 -8.121 20.599 1.00 88.94 108 LEU A C 1
ATOM 834 O O . LEU A 1 108 ? 2.863 -9.162 21.104 1.00 88.94 108 LEU A O 1
ATOM 838 N N . GLN A 1 109 ? 3.238 -7.253 19.973 1.00 88.56 109 GLN A N 1
ATOM 839 C CA . GLN A 1 109 ? 4.682 -7.442 19.831 1.00 88.56 109 GLN A CA 1
ATOM 840 C C . GLN A 1 109 ? 5.374 -7.494 21.201 1.00 88.56 109 GLN A C 1
ATOM 842 O O . GLN A 1 109 ? 6.208 -8.369 21.429 1.00 88.56 109 GLN A O 1
ATOM 847 N N . ALA A 1 110 ? 4.985 -6.625 22.143 1.00 87.81 110 ALA A N 1
ATOM 848 C CA . ALA A 1 110 ? 5.512 -6.639 23.511 1.00 87.81 110 ALA A CA 1
ATOM 849 C C . ALA A 1 110 ? 5.243 -7.967 24.250 1.00 87.81 110 ALA A C 1
ATOM 851 O O . ALA A 1 110 ? 6.027 -8.372 25.105 1.00 87.81 110 ALA A O 1
ATOM 852 N N . GLU A 1 111 ? 4.174 -8.674 23.877 1.00 90.25 111 GLU A N 1
ATOM 853 C CA . GLU A 1 111 ? 3.809 -9.992 24.404 1.00 90.25 111 GLU A CA 1
ATOM 854 C C . GLU A 1 111 ? 4.412 -11.164 23.607 1.00 90.25 111 GLU A C 1
ATOM 856 O O . GLU A 1 111 ? 4.083 -12.323 23.871 1.00 90.25 111 GLU A O 1
ATOM 861 N N . GLY A 1 112 ? 5.296 -10.897 22.643 1.00 86.44 112 GLY A N 1
ATOM 862 C CA . GLY A 1 112 ? 6.015 -11.917 21.877 1.00 86.44 112 GLY A CA 1
ATOM 863 C C . GLY A 1 112 ? 5.273 -12.454 20.652 1.00 86.44 112 GLY A C 1
ATOM 864 O O . GLY A 1 112 ? 5.670 -13.487 20.113 1.00 86.44 112 GLY A O 1
ATOM 865 N N . TYR A 1 113 ? 4.207 -11.789 20.195 1.00 87.44 113 TYR A N 1
ATOM 866 C CA . TYR A 1 113 ? 3.638 -12.090 18.880 1.00 87.44 113 TYR A CA 1
ATOM 867 C C . TYR A 1 113 ? 4.559 -11.582 17.775 1.00 87.44 113 TYR A C 1
ATOM 869 O O . TYR A 1 113 ? 5.060 -10.463 17.847 1.00 87.44 113 TYR A O 1
ATOM 877 N N . HIS A 1 114 ? 4.695 -12.370 16.710 1.00 86.81 114 HIS A N 1
ATOM 878 C CA . HIS A 1 114 ? 5.231 -11.858 15.458 1.00 86.81 114 HIS A CA 1
ATOM 879 C C . HIS A 1 114 ? 4.150 -11.058 14.729 1.00 86.81 114 HIS A C 1
ATOM 881 O O . HIS A 1 114 ? 3.049 -11.566 14.492 1.00 86.81 114 HIS A O 1
ATOM 887 N N . THR A 1 115 ? 4.451 -9.816 14.370 1.00 86.81 115 THR A N 1
ATOM 888 C CA . THR A 1 115 ? 3.474 -8.886 13.799 1.00 86.81 115 THR A CA 1
ATOM 889 C C . THR A 1 115 ? 3.845 -8.503 12.371 1.00 86.81 115 THR A C 1
ATOM 891 O O . THR A 1 115 ? 4.953 -8.063 12.067 1.00 86.81 115 THR A O 1
ATOM 894 N N . ALA A 1 116 ? 2.885 -8.620 11.458 1.00 85.94 116 ALA A N 1
ATOM 895 C CA . ALA A 1 116 ? 3.077 -8.235 10.068 1.00 85.94 116 ALA A CA 1
ATOM 896 C C . ALA A 1 116 ? 1.859 -7.489 9.526 1.00 85.94 116 ALA A C 1
ATOM 898 O O . ALA A 1 116 ? 0.721 -7.763 9.910 1.00 85.94 116 ALA A O 1
ATOM 899 N N . MET A 1 117 ? 2.101 -6.566 8.599 1.00 84.94 117 MET A N 1
ATOM 900 C CA . MET A 1 117 ? 1.053 -5.863 7.870 1.00 84.94 117 MET A CA 1
ATOM 901 C C . MET A 1 117 ? 1.320 -5.878 6.369 1.00 84.94 117 MET A C 1
ATOM 903 O O . MET A 1 117 ? 2.425 -5.589 5.913 1.00 84.94 117 MET A O 1
ATOM 907 N N . VAL A 1 118 ? 0.268 -6.136 5.593 1.00 83.56 118 VAL A N 1
ATOM 908 C CA . VAL A 1 118 ? 0.285 -6.058 4.131 1.00 83.56 118 VAL A CA 1
ATOM 909 C C . VAL A 1 118 ? -0.808 -5.091 3.672 1.00 83.56 118 VAL A C 1
ATOM 911 O O . VAL A 1 118 ? -1.954 -5.191 4.102 1.00 83.56 118 VAL A O 1
ATOM 914 N N . GLY A 1 119 ? -0.471 -4.147 2.793 1.00 84.25 119 GLY A N 1
ATOM 915 C CA . GLY A 1 119 ? -1.425 -3.212 2.193 1.00 84.25 119 GLY A CA 1
ATOM 916 C C . GLY A 1 119 ? -1.400 -1.794 2.777 1.00 84.25 119 GLY A C 1
ATOM 917 O O . GLY A 1 119 ? -0.345 -1.214 3.018 1.00 84.25 119 GLY A O 1
ATOM 918 N N . LYS A 1 120 ? -2.575 -1.168 2.890 1.00 86.31 120 LYS A N 1
ATOM 919 C CA . LYS A 1 120 ? -2.713 0.282 3.111 1.00 86.31 120 LYS A CA 1
ATOM 920 C C . LYS A 1 120 ? -2.513 0.665 4.582 1.00 86.31 120 LYS A C 1
ATOM 922 O O . LYS A 1 120 ? -3.385 0.389 5.403 1.00 86.31 120 LYS A O 1
ATOM 927 N N . TRP A 1 121 ? -1.410 1.356 4.891 1.00 85.12 121 TRP A N 1
ATOM 928 C CA . TRP A 1 121 ? -1.129 1.874 6.240 1.00 85.12 121 TRP A CA 1
ATOM 929 C C . TRP A 1 121 ? -1.888 3.159 6.565 1.00 85.12 121 TRP A C 1
ATOM 931 O O . TRP A 1 121 ? -2.599 3.225 7.565 1.00 85.12 121 TRP A O 1
ATOM 941 N N . GLN A 1 122 ? -1.779 4.161 5.685 1.00 77.25 122 GLN A N 1
ATOM 942 C CA . GLN A 1 122 ? -2.476 5.447 5.792 1.00 77.25 122 GLN A CA 1
ATOM 943 C C . GLN A 1 122 ? -2.033 6.361 6.964 1.00 77.25 122 GLN A C 1
ATOM 945 O O . GLN A 1 122 ? -2.626 7.418 7.185 1.00 77.25 122 GLN A O 1
ATOM 950 N N . GLY A 1 123 ? -0.958 6.015 7.681 1.00 73.12 123 GLY A N 1
ATOM 951 C CA . GLY A 1 123 ? -0.245 6.927 8.585 1.00 73.12 123 GLY A CA 1
ATOM 952 C C . GLY A 1 123 ? 0.806 7.788 7.870 1.00 73.12 123 GLY A C 1
ATOM 953 O O . GLY A 1 123 ? 1.225 7.486 6.752 1.00 73.12 123 GLY A O 1
ATOM 954 N N . ARG A 1 124 ? 1.226 8.883 8.521 1.00 76.06 124 ARG A N 1
ATOM 955 C CA . ARG A 1 124 ? 2.397 9.694 8.106 1.00 76.06 124 ARG A CA 1
ATOM 956 C C . ARG A 1 124 ? 3.712 9.174 8.681 1.00 76.06 124 ARG A C 1
ATOM 958 O O . ARG A 1 124 ? 4.775 9.642 8.300 1.00 76.06 124 ARG A O 1
ATOM 965 N N . ASP A 1 125 ? 3.608 8.263 9.626 1.00 78.88 125 ASP A N 1
ATOM 966 C CA . ASP A 1 125 ? 4.665 7.508 10.271 1.00 78.88 125 ASP A CA 1
ATOM 967 C C . ASP A 1 125 ? 4.851 6.147 9.587 1.00 78.88 125 ASP A C 1
ATOM 969 O O . ASP A 1 125 ? 4.024 5.726 8.772 1.00 78.88 125 ASP A O 1
ATOM 973 N N . LEU A 1 126 ? 5.943 5.453 9.902 1.00 79.25 126 LEU A N 1
ATOM 974 C CA . LEU A 1 126 ? 6.214 4.127 9.357 1.00 79.25 126 LEU A CA 1
ATOM 975 C C . LEU A 1 126 ? 5.513 3.052 10.190 1.00 79.25 1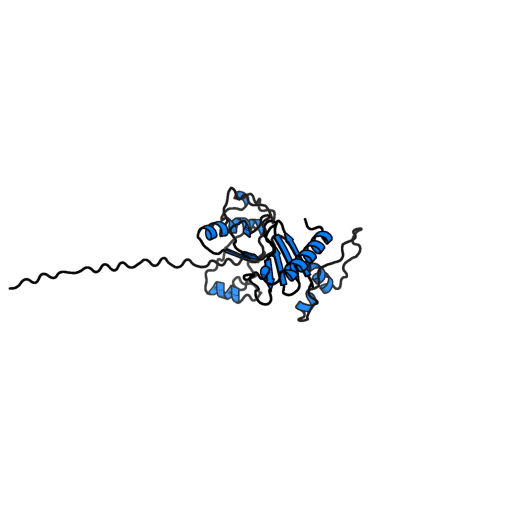26 LEU A C 1
ATOM 977 O O . LEU A 1 126 ? 5.688 2.999 11.401 1.00 79.25 126 LEU A O 1
ATOM 981 N N . ALA A 1 127 ? 4.794 2.132 9.540 1.00 82.75 127 ALA A N 1
ATOM 982 C CA . ALA A 1 127 ? 4.151 1.007 10.227 1.00 82.75 127 ALA A CA 1
ATOM 983 C C . ALA A 1 127 ? 5.145 0.176 11.070 1.00 82.75 127 ALA A C 1
ATOM 985 O O . ALA A 1 127 ? 4.812 -0.266 12.165 1.00 82.75 127 ALA A O 1
ATOM 986 N N . VAL A 1 128 ? 6.390 0.026 10.600 1.00 84.56 128 VAL A N 1
ATOM 987 C CA . VAL A 1 128 ? 7.451 -0.690 11.335 1.00 84.56 128 VAL A CA 1
ATOM 988 C C . VAL A 1 128 ? 7.917 0.022 12.608 1.00 84.56 128 VAL A C 1
ATOM 990 O O . VAL A 1 128 ? 8.471 -0.613 13.494 1.00 84.56 128 VAL A O 1
ATOM 993 N N . GLU A 1 129 ? 7.670 1.327 12.733 1.00 86.19 129 GLU A N 1
ATOM 994 C CA . GLU A 1 129 ? 7.917 2.084 13.970 1.00 86.19 129 GLU A CA 1
ATOM 995 C C . GLU A 1 129 ? 6.742 1.954 14.959 1.00 86.19 129 GLU A C 1
ATOM 997 O O . GLU A 1 129 ? 6.797 2.507 16.054 1.00 86.19 129 GLU A O 1
ATOM 1002 N N . ARG A 1 130 ? 5.678 1.230 14.579 1.00 89.25 130 ARG A N 1
ATOM 1003 C CA . ARG A 1 130 ? 4.435 1.051 15.343 1.00 89.25 130 ARG A CA 1
ATOM 1004 C C . ARG A 1 130 ? 4.096 -0.413 15.572 1.00 89.25 130 ARG A C 1
ATOM 1006 O O . ARG A 1 130 ? 2.961 -0.845 15.382 1.00 89.25 130 ARG A O 1
ATOM 1013 N N . GLY A 1 131 ? 5.109 -1.174 15.967 1.00 84.69 131 GLY A N 1
ATOM 1014 C CA . GLY A 1 131 ? 4.945 -2.535 16.463 1.00 84.69 131 GLY A CA 1
ATOM 1015 C C . GLY A 1 131 ? 4.7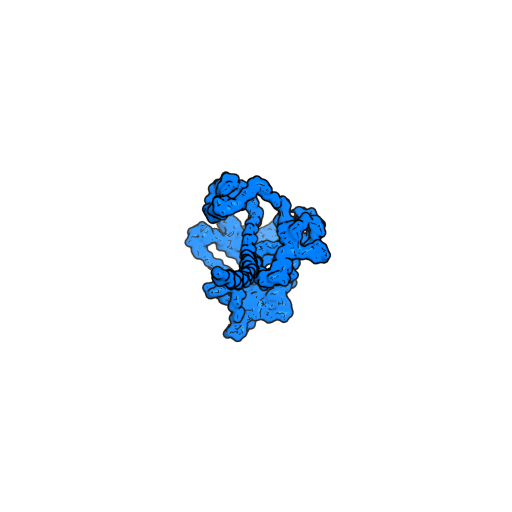46 -3.603 15.397 1.00 84.69 131 GLY A C 1
ATOM 1016 O O . GLY A 1 131 ? 4.432 -4.727 15.765 1.00 84.69 131 GLY A O 1
ATOM 1017 N N . PHE A 1 132 ? 4.894 -3.292 14.104 1.00 86.69 132 PHE A N 1
ATOM 1018 C CA . PHE A 1 132 ? 4.947 -4.302 13.042 1.00 86.69 132 PHE A CA 1
ATOM 1019 C C . PHE A 1 132 ? 6.395 -4.718 12.759 1.00 86.69 132 PHE A C 1
ATOM 1021 O O . PHE A 1 132 ? 7.182 -3.906 12.277 1.00 86.69 132 PHE A O 1
ATOM 1028 N N . ASP A 1 133 ? 6.733 -5.992 12.963 1.00 77.25 133 ASP A N 1
ATOM 1029 C CA . ASP A 1 133 ? 8.043 -6.544 12.586 1.00 77.25 133 ASP A CA 1
ATOM 1030 C C . ASP A 1 133 ? 8.274 -6.488 11.067 1.00 77.25 133 ASP A C 1
ATOM 1032 O O . ASP A 1 133 ? 9.399 -6.311 10.591 1.00 77.25 133 ASP A O 1
ATOM 1036 N N . ARG A 1 134 ? 7.197 -6.650 10.286 1.00 78.94 134 ARG A N 1
ATOM 1037 C CA . ARG A 1 134 ? 7.218 -6.619 8.817 1.00 78.94 134 ARG A CA 1
ATOM 1038 C C . ARG A 1 134 ? 6.082 -5.767 8.259 1.00 78.94 134 ARG A C 1
ATOM 1040 O O . ARG A 1 134 ? 4.932 -5.892 8.674 1.00 78.94 134 ARG A O 1
ATOM 1047 N N . PHE A 1 135 ? 6.383 -4.942 7.258 1.00 80.25 135 PHE A N 1
ATOM 1048 C CA . PHE A 1 135 ? 5.382 -4.147 6.548 1.00 80.25 135 PHE A CA 1
ATOM 1049 C C . PHE A 1 135 ? 5.587 -4.198 5.034 1.00 80.25 135 PHE A C 1
ATOM 1051 O O . PHE A 1 135 ? 6.650 -3.839 4.527 1.00 80.25 135 PHE A O 1
ATOM 1058 N N . PHE A 1 136 ? 4.532 -4.577 4.315 1.00 70.81 136 PHE A N 1
ATOM 1059 C CA . PHE A 1 136 ? 4.509 -4.692 2.861 1.00 70.81 136 PHE A CA 1
ATOM 1060 C C . PHE A 1 136 ? 3.339 -3.900 2.279 1.00 70.81 136 PHE A C 1
ATOM 1062 O O . PHE A 1 136 ? 2.246 -4.425 2.070 1.00 70.81 136 PHE A O 1
ATOM 1069 N N . GLY A 1 137 ? 3.538 -2.621 1.979 1.00 69.25 137 GLY A N 1
ATOM 1070 C CA . GLY A 1 137 ? 2.492 -1.840 1.330 1.00 69.25 137 GLY A CA 1
ATOM 1071 C C . GLY A 1 137 ? 2.801 -0.356 1.183 1.00 69.25 137 GLY A C 1
ATOM 1072 O O . GLY A 1 137 ? 3.842 0.122 1.638 1.00 69.25 137 GLY A O 1
ATOM 1073 N N . PRO A 1 138 ? 1.929 0.397 0.493 1.00 65.06 138 PRO A N 1
ATOM 1074 C CA . PRO A 1 138 ? 2.119 1.826 0.334 1.00 65.06 138 PRO A CA 1
ATOM 1075 C C . PRO A 1 138 ? 1.817 2.554 1.650 1.00 65.06 138 PRO A C 1
ATOM 1077 O O . PRO A 1 138 ? 0.700 2.488 2.166 1.00 65.06 138 PRO A O 1
ATOM 1080 N N . ASN A 1 139 ? 2.785 3.333 2.141 1.00 58.56 139 ASN A N 1
ATOM 1081 C CA . ASN A 1 139 ? 2.506 4.378 3.131 1.00 58.56 139 ASN A CA 1
ATOM 1082 C C . ASN A 1 139 ? 1.711 5.518 2.477 1.00 58.56 139 ASN A C 1
ATOM 1084 O O . ASN A 1 139 ? 0.710 5.941 3.039 1.00 58.56 139 ASN A O 1
ATOM 1088 N N . CYS A 1 140 ? 2.099 5.927 1.257 1.00 52.28 140 CYS A N 1
ATOM 1089 C CA . CYS A 1 140 ? 1.396 6.847 0.349 1.00 52.28 140 CYS A CA 1
ATOM 1090 C C . CYS A 1 140 ? 2.053 6.787 -1.055 1.00 52.28 140 CYS A C 1
ATOM 1092 O O . CYS A 1 140 ? 2.874 7.648 -1.349 1.00 52.28 140 CYS A O 1
ATOM 1094 N N . GLN A 1 141 ? 1.777 5.801 -1.926 1.00 53.31 141 GLN A N 1
ATOM 1095 C CA . GLN A 1 141 ? 2.273 5.849 -3.321 1.00 53.31 141 GLN A CA 1
ATOM 1096 C C . GLN A 1 141 ? 1.271 5.291 -4.336 1.00 53.31 141 GLN A C 1
ATOM 1098 O O . GLN A 1 141 ? 0.585 4.299 -4.089 1.00 53.31 141 GLN A O 1
ATOM 1103 N N . GLY A 1 142 ? 1.175 6.000 -5.464 1.00 53.66 142 GLY A N 1
ATOM 1104 C CA . GLY A 1 142 ? 0.127 5.860 -6.466 1.00 53.66 142 GLY A CA 1
ATOM 1105 C C . GLY A 1 142 ? 0.365 4.735 -7.469 1.00 53.66 142 GLY A C 1
ATOM 1106 O O . GLY A 1 142 ? 1.488 4.432 -7.864 1.00 53.66 142 GLY A O 1
ATOM 1107 N N . LYS A 1 143 ? -0.736 4.143 -7.932 1.00 69.38 143 LYS A N 1
ATOM 1108 C CA . LYS A 1 143 ? -0.752 3.213 -9.062 1.00 69.38 143 LYS A CA 1
ATOM 1109 C C . LYS A 1 143 ? -0.598 4.016 -10.363 1.00 69.38 143 LYS A C 1
ATOM 1111 O O . LYS A 1 143 ? -1.598 4.365 -10.986 1.00 69.38 143 LYS A O 1
ATOM 1116 N N . ILE A 1 144 ? 0.641 4.325 -10.762 1.00 82.75 144 ILE A N 1
ATOM 1117 C CA 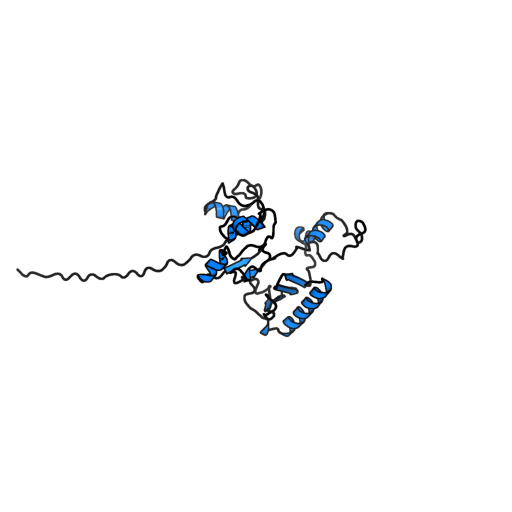. ILE A 1 144 ? 0.947 5.154 -11.952 1.00 82.75 144 ILE A CA 1
ATOM 1118 C C . ILE A 1 144 ? 0.278 4.641 -13.242 1.00 82.75 144 ILE A C 1
ATOM 1120 O O . ILE A 1 144 ? -0.033 5.423 -14.137 1.00 82.75 144 ILE A O 1
ATOM 1124 N N . ASP A 1 145 ? -0.013 3.340 -13.304 1.00 83.69 145 ASP A N 1
ATOM 1125 C CA . ASP A 1 145 ? -0.637 2.664 -14.446 1.00 83.69 145 ASP A CA 1
ATOM 1126 C C . ASP A 1 145 ? -2.113 3.040 -14.665 1.00 83.69 145 ASP A C 1
ATOM 1128 O O . ASP A 1 145 ? -2.627 2.867 -15.771 1.00 83.69 145 ASP A O 1
ATOM 1132 N N . ILE A 1 146 ? -2.809 3.579 -13.657 1.00 81.62 146 ILE A N 1
ATOM 1133 C CA . ILE A 1 146 ? -4.250 3.869 -13.757 1.00 81.62 146 ILE A CA 1
ATOM 1134 C C . ILE A 1 146 ? -4.536 4.954 -14.797 1.00 81.62 146 ILE A C 1
ATOM 1136 O O . ILE A 1 146 ? -5.403 4.758 -15.643 1.00 81.62 146 ILE A O 1
ATOM 1140 N N . MET A 1 147 ? -3.769 6.050 -14.810 1.00 85.94 147 MET A N 1
ATOM 1141 C CA . MET A 1 147 ? -3.951 7.124 -15.797 1.00 85.94 147 MET A CA 1
ATOM 1142 C C . MET A 1 147 ? -3.778 6.608 -17.232 1.00 85.94 147 MET A C 1
ATOM 1144 O O . MET A 1 147 ? -4.621 6.858 -18.091 1.00 85.94 147 MET A O 1
ATOM 1148 N N . ALA A 1 148 ? -2.718 5.831 -17.478 1.00 89.44 148 ALA A N 1
ATOM 1149 C CA . ALA A 1 148 ? -2.465 5.221 -18.783 1.00 89.44 148 ALA A CA 1
ATOM 1150 C C . ALA A 1 148 ? -3.593 4.273 -19.204 1.00 89.44 148 ALA A C 1
ATOM 1152 O O . ALA A 1 148 ? -3.978 4.244 -20.368 1.00 89.44 148 ALA A O 1
ATOM 1153 N N . THR A 1 149 ? -4.138 3.525 -18.247 1.00 82.06 149 THR A N 1
ATOM 1154 C CA . THR A 1 149 ? -5.234 2.584 -18.484 1.00 82.06 149 THR A CA 1
ATOM 1155 C C . THR A 1 149 ? -6.532 3.306 -18.839 1.00 82.06 149 THR A C 1
ATOM 1157 O O . THR A 1 149 ? -7.184 2.923 -19.804 1.00 82.06 149 THR A O 1
ATOM 1160 N N . CYS A 1 150 ? -6.892 4.372 -18.116 1.00 79.31 150 CYS A N 1
ATOM 1161 C CA . CYS A 1 150 ? -8.086 5.165 -18.415 1.00 79.31 150 CYS A CA 1
ATOM 1162 C C . CYS A 1 150 ? -8.016 5.797 -19.810 1.00 79.31 150 CYS A C 1
ATOM 1164 O O . CYS A 1 150 ? -8.993 5.752 -20.551 1.00 79.31 150 CYS A O 1
ATOM 1166 N N . LEU A 1 151 ? -6.859 6.355 -20.177 1.00 88.81 151 LEU A N 1
ATOM 1167 C CA . LEU A 1 151 ? -6.647 6.964 -21.491 1.00 88.81 151 LEU A CA 1
ATOM 1168 C C . LEU A 1 151 ? -6.708 5.936 -22.623 1.00 88.81 151 LEU A C 1
ATOM 1170 O O . LEU A 1 151 ? -7.366 6.186 -23.626 1.00 88.81 151 LEU A O 1
ATOM 1174 N N . ASP A 1 152 ? -6.093 4.766 -22.441 1.00 89.88 152 ASP A N 1
ATOM 1175 C CA . ASP A 1 152 ? -6.153 3.662 -23.405 1.00 89.88 152 ASP A CA 1
ATOM 1176 C C . ASP A 1 152 ? -7.591 3.149 -23.594 1.00 89.88 152 ASP A C 1
ATOM 1178 O O . ASP A 1 152 ? -8.071 3.051 -24.720 1.00 89.88 152 ASP A O 1
ATOM 1182 N N . ILE A 1 153 ? -8.328 2.916 -22.500 1.00 87.00 153 ILE A N 1
ATOM 1183 C CA . ILE A 1 153 ? -9.744 2.509 -22.558 1.00 87.00 153 ILE A CA 1
ATOM 1184 C C . ILE A 1 153 ? -10.602 3.576 -23.254 1.00 87.00 153 ILE A C 1
ATOM 1186 O O . ILE A 1 153 ? -11.484 3.234 -24.037 1.00 87.00 153 ILE A O 1
ATOM 1190 N N . ALA A 1 154 ? -10.338 4.860 -22.999 1.00 86.50 154 ALA A N 1
ATOM 1191 C CA . ALA A 1 154 ? -11.056 5.969 -23.621 1.00 86.50 154 ALA A CA 1
ATOM 1192 C C . ALA A 1 154 ? -10.612 6.265 -25.069 1.00 86.50 154 ALA A C 1
ATOM 1194 O O . ALA A 1 154 ? -11.229 7.100 -25.728 1.00 86.50 154 ALA A O 1
ATOM 1195 N N . GLY A 1 155 ? -9.542 5.632 -25.566 1.00 91.44 155 GLY A N 1
ATOM 1196 C CA . GLY A 1 155 ? -8.957 5.940 -26.873 1.00 91.44 155 GLY A CA 1
ATOM 1197 C C . GLY A 1 155 ? -8.351 7.347 -26.961 1.00 91.44 155 GLY A C 1
ATOM 1198 O O . GLY A 1 155 ? -8.317 7.940 -28.039 1.00 91.44 155 GLY A O 1
ATOM 1199 N N . LEU A 1 156 ? -7.899 7.905 -25.834 1.00 87.50 156 LEU A N 1
ATOM 1200 C CA . LEU A 1 156 ? -7.391 9.272 -25.726 1.00 87.50 156 LEU A CA 1
ATOM 1201 C C . LEU A 1 156 ? -5.859 9.304 -25.608 1.00 87.50 156 LEU A C 1
ATOM 1203 O O . LEU A 1 156 ? -5.277 8.520 -24.858 1.00 87.50 156 LEU A O 1
ATOM 1207 N N . PRO A 1 157 ? -5.171 10.241 -26.283 1.00 92.25 157 PRO A N 1
ATOM 1208 C CA . PRO A 1 157 ? -3.746 10.452 -26.071 1.00 92.25 157 PRO A CA 1
ATOM 1209 C C . PRO A 1 157 ? -3.484 11.214 -24.764 1.00 92.25 157 PRO A C 1
ATOM 1211 O O . PRO A 1 157 ? -4.268 12.073 -24.357 1.00 92.25 157 PRO A O 1
ATOM 1214 N N . TYR A 1 158 ? -2.330 10.970 -24.137 1.00 91.12 158 TYR A N 1
ATOM 1215 C CA . TYR A 1 158 ? -1.867 11.815 -23.035 1.00 91.12 158 TYR A CA 1
ATOM 1216 C C . TYR A 1 158 ? -1.418 13.190 -23.575 1.00 91.12 158 TYR A C 1
ATOM 1218 O O . TYR A 1 158 ? -0.591 13.241 -24.495 1.00 91.12 158 TYR A O 1
ATOM 1226 N N . PRO A 1 159 ? -1.946 14.311 -23.051 1.00 86.19 159 PRO A N 1
ATOM 1227 C CA . PRO A 1 159 ? -1.700 15.631 -23.622 1.00 86.19 159 PRO A CA 1
ATOM 1228 C C . PRO A 1 159 ? -0.274 16.127 -23.345 1.00 86.19 159 PRO A C 1
ATOM 1230 O O . PRO A 1 159 ? 0.216 16.056 -22.222 1.00 86.19 159 PRO A O 1
ATOM 1233 N N . LYS A 1 160 ? 0.372 16.713 -24.364 1.00 90.25 160 LYS A N 1
ATOM 1234 C CA . LYS A 1 160 ? 1.655 17.435 -24.208 1.00 90.25 160 LYS A CA 1
ATOM 1235 C C . LYS A 1 160 ? 1.478 18.858 -23.664 1.00 90.25 160 LYS A C 1
ATOM 1237 O O . LYS A 1 160 ? 2.402 19.423 -23.098 1.00 90.25 160 LYS A O 1
ATOM 1242 N N . ASN A 1 161 ? 0.293 19.435 -23.852 1.00 91.38 161 ASN A N 1
ATOM 1243 C CA . ASN A 1 161 ? -0.108 20.726 -23.309 1.00 91.38 161 ASN A CA 1
ATOM 1244 C C . ASN A 1 161 ? -1.561 20.611 -22.845 1.00 91.38 161 ASN A C 1
ATOM 1246 O O . ASN A 1 161 ? -2.391 20.063 -23.571 1.00 91.38 161 ASN A O 1
ATOM 1250 N N . PHE A 1 162 ? -1.861 21.106 -21.651 1.00 83.19 162 PHE A N 1
ATOM 1251 C CA . PHE A 1 162 ? -3.205 21.078 -21.089 1.00 83.19 162 PHE A CA 1
ATOM 1252 C C . PHE A 1 162 ? -3.454 22.370 -20.310 1.00 83.19 162 PHE A C 1
ATOM 1254 O O . PHE A 1 162 ? -2.859 22.590 -19.256 1.00 83.19 162 PHE A O 1
ATOM 1261 N N . GLU A 1 163 ? -4.306 23.246 -20.851 1.00 90.31 163 GLU A N 1
ATOM 1262 C CA . GLU A 1 163 ? -4.670 24.534 -20.232 1.00 90.31 163 GLU A CA 1
ATOM 1263 C C . GLU A 1 163 ? -3.450 25.410 -19.878 1.00 90.31 163 GLU A C 1
ATOM 1265 O O . GLU A 1 163 ? -3.335 25.941 -18.776 1.00 90.31 163 GLU A O 1
ATOM 1270 N N . GLY A 1 164 ? -2.483 25.515 -20.796 1.00 90.25 164 GLY A N 1
ATOM 1271 C CA . GLY A 1 164 ? -1.260 26.302 -20.588 1.00 90.25 164 GLY A CA 1
ATOM 1272 C C . GLY A 1 164 ? -0.202 25.619 -19.714 1.00 90.25 164 GLY A C 1
ATOM 1273 O O . GLY A 1 164 ? 0.875 26.177 -19.515 1.00 90.25 164 GLY A O 1
ATOM 1274 N N . ARG A 1 165 ? -0.468 24.404 -19.219 1.00 90.81 165 ARG A N 1
ATOM 1275 C CA . ARG A 1 165 ? 0.503 23.565 -18.503 1.00 90.81 165 ARG A CA 1
ATOM 1276 C C . ARG A 1 165 ? 1.192 22.615 -19.474 1.00 90.81 165 ARG A C 1
ATOM 1278 O O . ARG A 1 165 ? 0.566 22.130 -20.408 1.00 90.81 165 ARG A O 1
ATOM 1285 N N . GLN A 1 166 ? 2.455 22.295 -19.209 1.00 92.25 166 GLN A N 1
ATOM 1286 C CA . GLN A 1 166 ? 3.247 21.302 -19.945 1.00 92.25 166 GLN A CA 1
ATOM 1287 C C . GLN A 1 166 ? 3.446 20.071 -19.045 1.00 92.25 166 GLN A C 1
ATOM 1289 O O . GLN A 1 166 ? 4.377 20.065 -18.235 1.00 92.25 166 GLN A O 1
ATOM 1294 N N . PRO A 1 167 ? 2.554 19.060 -19.087 1.00 86.19 167 PRO A N 1
ATOM 1295 C CA . PRO A 1 167 ? 2.686 17.881 -18.241 1.00 86.19 167 PRO A CA 1
ATOM 1296 C C . PRO A 1 167 ? 3.953 17.091 -18.585 1.00 86.19 167 PRO A C 1
ATOM 1298 O O . PRO A 1 167 ? 4.330 16.976 -19.752 1.00 86.19 167 PRO A O 1
ATOM 1301 N N . LEU A 1 168 ? 4.582 16.494 -17.569 1.00 91.50 168 LEU A N 1
ATOM 1302 C CA . LEU A 1 168 ? 5.662 15.528 -17.782 1.00 91.50 168 LEU A CA 1
ATOM 1303 C C . LEU A 1 168 ? 5.143 14.300 -18.534 1.00 91.50 168 LEU A C 1
ATOM 1305 O O . LEU A 1 168 ? 3.958 13.968 -18.451 1.00 91.50 168 LEU A O 1
ATOM 1309 N N . ALA A 1 169 ? 6.045 13.611 -19.235 1.00 90.00 169 ALA A N 1
ATOM 1310 C CA . ALA A 1 169 ? 5.724 12.369 -19.923 1.00 90.00 169 ALA A CA 1
ATOM 1311 C C . ALA A 1 169 ? 5.123 11.337 -18.955 1.00 90.00 169 ALA A C 1
ATOM 1313 O O . ALA A 1 169 ? 5.590 11.170 -17.828 1.00 90.00 169 ALA A O 1
ATOM 1314 N N . LEU A 1 170 ? 4.085 10.643 -19.417 1.00 89.50 170 LEU A N 1
ATOM 1315 C CA . LEU A 1 170 ? 3.406 9.621 -18.636 1.00 89.50 170 LEU A CA 1
ATOM 1316 C C . LEU A 1 170 ? 4.335 8.418 -18.408 1.00 89.50 170 LEU A C 1
ATOM 1318 O O . LEU A 1 170 ? 4.779 7.793 -19.368 1.00 89.50 170 LEU A O 1
ATOM 1322 N N . GLU A 1 171 ? 4.603 8.081 -17.144 1.00 90.06 171 GLU A N 1
ATOM 1323 C CA . GLU A 1 171 ? 5.400 6.893 -16.791 1.00 90.06 171 GLU A CA 1
ATOM 1324 C C . GLU A 1 171 ? 4.560 5.607 -16.742 1.00 90.06 171 GLU A C 1
ATOM 1326 O O . GLU A 1 171 ? 5.077 4.515 -16.972 1.00 90.06 171 GLU A O 1
ATOM 1331 N N . GLY A 1 172 ? 3.263 5.730 -16.438 1.00 87.25 172 GLY A N 1
ATOM 1332 C CA . GLY A 1 172 ? 2.343 4.602 -16.327 1.00 87.25 172 GLY A CA 1
ATOM 1333 C C . GLY A 1 172 ? 2.179 3.830 -17.634 1.00 87.25 172 GLY A C 1
ATOM 1334 O O . GLY A 1 172 ? 2.175 4.404 -18.722 1.00 87.25 172 GLY A O 1
ATOM 1335 N N . LYS A 1 173 ? 1.979 2.518 -17.522 1.00 89.12 173 LYS A N 1
ATOM 1336 C CA . LYS A 1 173 ? 1.701 1.623 -18.650 1.00 89.12 173 LYS A CA 1
ATOM 1337 C C . LYS A 1 173 ? 0.311 1.022 -18.495 1.00 89.12 173 LYS A C 1
ATOM 1339 O O . LYS A 1 173 ? -0.012 0.499 -17.432 1.00 89.12 173 LYS A O 1
ATOM 1344 N N . SER A 1 174 ? -0.488 1.060 -19.559 1.00 89.81 174 SER A N 1
ATOM 1345 C CA . SER A 1 174 ? -1.868 0.563 -19.528 1.00 89.81 174 SER A CA 1
ATOM 1346 C C . SER A 1 174 ? -1.955 -0.906 -19.090 1.00 89.81 174 SER A C 1
ATOM 1348 O O . SER A 1 174 ? -1.157 -1.753 -19.506 1.00 89.81 174 SER A O 1
ATOM 1350 N N . LEU A 1 175 ? -2.953 -1.198 -18.255 1.00 86.06 175 LEU A N 1
ATOM 1351 C CA . LEU A 1 175 ? -3.353 -2.541 -17.833 1.00 86.06 175 LEU A CA 1
ATOM 1352 C C . LEU A 1 175 ? -4.432 -3.145 -18.744 1.00 86.06 175 LEU A C 1
ATOM 1354 O O . LEU A 1 175 ? -4.718 -4.332 -18.630 1.00 86.06 175 LEU A O 1
ATOM 1358 N N . SER A 1 176 ? -5.000 -2.371 -19.673 1.00 90.62 176 SER A N 1
ATOM 1359 C CA . SER A 1 176 ? -6.070 -2.820 -20.575 1.00 90.62 176 SER A CA 1
ATOM 1360 C C . SER A 1 176 ? -5.747 -4.105 -21.362 1.00 90.62 176 SER A C 1
ATOM 1362 O O . SER A 1 176 ? -6.651 -4.924 -21.536 1.00 90.62 176 SER A O 1
ATOM 1364 N N . PRO A 1 177 ? -4.499 -4.368 -21.817 1.00 88.38 177 PRO A N 1
ATOM 1365 C CA . PRO A 1 177 ? -4.170 -5.664 -22.415 1.00 88.38 177 PRO A CA 1
ATOM 1366 C C . PRO A 1 177 ? -4.414 -6.834 -21.452 1.00 88.38 177 PRO A C 1
ATOM 1368 O O . PRO A 1 177 ? -5.026 -7.822 -21.845 1.00 88.38 177 PRO A O 1
ATOM 1371 N N . ILE A 1 178 ? -4.042 -6.692 -20.174 1.00 81.50 178 ILE A N 1
ATOM 1372 C CA . ILE A 1 178 ? -4.248 -7.729 -19.148 1.00 81.50 178 ILE A CA 1
ATOM 1373 C C . ILE A 1 178 ? -5.740 -8.002 -18.955 1.00 81.50 178 ILE A C 1
ATOM 1375 O O . ILE A 1 178 ? -6.148 -9.159 -18.912 1.00 81.50 178 ILE A O 1
ATOM 1379 N N . PHE A 1 179 ? -6.567 -6.955 -18.899 1.00 81.44 179 PHE A N 1
ATOM 1380 C CA . PHE A 1 179 ? -8.023 -7.105 -18.764 1.00 81.44 179 PHE A CA 1
ATOM 1381 C C . PHE A 1 179 ? -8.661 -7.832 -19.954 1.00 81.44 179 PHE A C 1
ATOM 1383 O O . PHE A 1 179 ? -9.732 -8.413 -19.823 1.00 81.44 179 PHE A O 1
ATOM 1390 N N . ARG A 1 180 ? -7.983 -7.839 -21.106 1.00 86.75 180 ARG A N 1
ATOM 1391 C CA . ARG A 1 180 ? -8.369 -8.565 -22.321 1.00 86.75 180 ARG A CA 1
ATOM 1392 C C . ARG A 1 180 ? -7.691 -9.937 -22.446 1.00 86.75 180 ARG A C 1
ATOM 1394 O O . ARG A 1 180 ? -7.729 -10.533 -23.519 1.00 86.75 180 ARG A O 1
ATOM 1401 N N . GLY A 1 181 ? -7.041 -10.429 -21.388 1.00 81.44 181 GLY A N 1
ATOM 1402 C CA . GLY A 1 181 ? -6.314 -11.704 -21.387 1.00 81.44 181 GLY A CA 1
ATOM 1403 C C . GLY A 1 181 ? -5.007 -11.688 -22.188 1.00 81.44 181 GLY A C 1
ATOM 1404 O O . GLY A 1 181 ? -4.452 -12.742 -22.489 1.00 81.44 181 GLY A O 1
ATOM 1405 N N . GLN A 1 182 ? -4.510 -10.507 -22.556 1.00 87.44 182 GLN A N 1
ATOM 1406 C CA . GLN A 1 182 ? -3.277 -10.327 -23.318 1.00 87.44 182 GLN A CA 1
ATOM 1407 C C . GLN A 1 182 ? -2.103 -9.984 -22.397 1.00 87.44 182 GLN A C 1
ATOM 1409 O O . GLN A 1 182 ? -2.261 -9.462 -21.292 1.00 87.44 182 GLN A O 1
ATOM 1414 N N . GLN A 1 183 ? -0.890 -10.238 -22.882 1.00 83.06 183 GLN A N 1
ATOM 1415 C CA . GLN A 1 183 ? 0.327 -9.797 -22.209 1.00 83.06 183 GLN A CA 1
ATOM 1416 C C . GLN A 1 183 ? 0.561 -8.304 -22.451 1.00 83.06 183 GLN A C 1
ATOM 1418 O O . GLN A 1 183 ? 0.263 -7.775 -23.522 1.00 83.06 183 GLN A O 1
ATOM 1423 N N . ARG A 1 184 ? 1.142 -7.624 -21.461 1.00 87.38 184 ARG A N 1
ATOM 1424 C CA . ARG A 1 184 ? 1.624 -6.244 -21.601 1.00 87.38 184 ARG A CA 1
ATOM 1425 C C . ARG A 1 184 ? 3.128 -6.188 -21.389 1.00 87.38 184 ARG A C 1
ATOM 1427 O O . ARG A 1 184 ? 3.686 -6.980 -20.631 1.00 87.38 184 ARG A O 1
ATOM 1434 N N . THR A 1 185 ? 3.767 -5.166 -21.942 1.00 86.19 185 THR A N 1
ATOM 1435 C CA . THR A 1 185 ? 5.139 -4.824 -21.566 1.00 86.19 185 THR A CA 1
ATOM 1436 C C . THR A 1 185 ? 5.162 -4.319 -20.124 1.00 86.19 185 THR A C 1
ATOM 1438 O O . THR A 1 185 ? 4.651 -3.237 -19.827 1.00 86.19 185 THR A O 1
ATOM 1441 N N . ALA A 1 186 ? 5.762 -5.092 -19.220 1.00 81.38 186 ALA A N 1
ATOM 1442 C CA . ALA A 1 186 ? 5.925 -4.703 -17.823 1.00 81.38 186 ALA A CA 1
ATOM 1443 C C . ALA A 1 186 ? 6.861 -3.490 -17.666 1.00 81.38 186 ALA A C 1
ATOM 1445 O O . ALA A 1 186 ? 7.596 -3.095 -18.579 1.00 81.38 186 ALA A O 1
ATOM 1446 N N . HIS A 1 187 ? 6.839 -2.870 -16.489 1.00 86.00 187 HIS A N 1
ATOM 1447 C CA . HIS A 1 187 ? 7.881 -1.921 -16.099 1.00 86.00 187 HIS A CA 1
ATOM 1448 C C . HIS A 1 187 ? 9.207 -2.653 -15.944 1.00 86.00 187 HIS A C 1
ATOM 1450 O O . HIS A 1 187 ? 9.259 -3.692 -15.294 1.00 86.00 187 HIS A O 1
ATOM 1456 N N . GLN A 1 188 ? 10.268 -2.113 -16.543 1.00 85.88 188 GLN A N 1
ATOM 1457 C CA . GLN A 1 188 ? 11.610 -2.667 -16.368 1.00 85.88 188 GLN A CA 1
ATOM 1458 C C . GLN A 1 188 ? 12.083 -2.453 -14.929 1.00 85.88 188 GLN A C 1
ATOM 1460 O O . GLN A 1 188 ? 12.581 -3.379 -14.291 1.00 85.88 188 GLN A O 1
ATOM 1465 N N . THR A 1 189 ? 11.851 -1.242 -14.421 1.00 89.06 189 THR A N 1
ATOM 1466 C CA . THR A 1 189 ? 12.172 -0.847 -13.058 1.00 89.06 189 THR A CA 1
ATOM 1467 C C . THR A 1 189 ? 10.998 -0.088 -12.454 1.00 89.06 189 THR A C 1
ATOM 1469 O O . THR A 1 189 ? 10.387 0.751 -13.114 1.00 89.06 189 THR A O 1
ATOM 1472 N N . LEU A 1 190 ? 10.698 -0.382 -11.196 1.00 87.88 190 LEU A N 1
ATOM 1473 C CA . LEU A 1 190 ? 9.816 0.402 -10.338 1.00 87.88 190 LEU A CA 1
ATOM 1474 C C . LEU A 1 190 ? 10.614 0.813 -9.107 1.00 87.88 190 LEU A C 1
ATOM 1476 O O . LEU A 1 190 ? 11.424 0.029 -8.623 1.00 87.88 190 LEU A O 1
ATOM 1480 N N . ALA A 1 191 ? 10.403 2.017 -8.600 1.00 89.50 191 ALA A N 1
ATOM 1481 C CA . ALA A 1 191 ? 11.124 2.502 -7.435 1.00 89.50 191 ALA A CA 1
ATOM 1482 C C . ALA A 1 191 ? 10.194 3.285 -6.513 1.00 89.50 191 ALA A C 1
ATOM 1484 O O . ALA A 1 191 ? 9.186 3.843 -6.947 1.00 89.50 191 ALA A O 1
ATOM 1485 N N . TRP A 1 192 ? 10.542 3.280 -5.231 1.00 86.94 192 TRP A N 1
ATOM 1486 C CA . TRP A 1 192 ? 9.765 3.867 -4.156 1.00 86.94 192 TRP A CA 1
ATOM 1487 C C . TRP A 1 192 ? 10.701 4.623 -3.219 1.00 86.94 192 TRP A C 1
ATOM 1489 O O . TRP A 1 192 ? 11.708 4.082 -2.762 1.00 86.94 192 TRP A O 1
ATOM 1499 N N . HIS A 1 193 ? 10.320 5.854 -2.891 1.00 84.75 193 HIS A N 1
ATOM 1500 C CA . HIS A 1 193 ? 10.907 6.648 -1.815 1.00 84.75 193 HIS A CA 1
ATOM 1501 C C . HIS A 1 193 ? 9.771 7.098 -0.902 1.00 84.75 193 HIS A C 1
ATOM 1503 O O . HIS A 1 193 ? 8.863 7.798 -1.352 1.00 84.75 193 HIS A O 1
ATOM 1509 N N . CYS A 1 194 ? 9.744 6.639 0.345 1.00 72.38 194 CYS A N 1
ATOM 1510 C CA . CYS A 1 194 ? 8.668 6.991 1.262 1.00 72.38 194 CYS A CA 1
ATOM 1511 C C . CYS A 1 194 ? 9.182 7.160 2.682 1.00 72.38 194 CYS A C 1
ATOM 1513 O O . CYS A 1 194 ? 9.536 6.171 3.325 1.00 72.38 194 CYS A O 1
ATOM 1515 N N . LEU A 1 195 ? 9.135 8.394 3.189 1.00 76.00 195 LEU A N 1
ATOM 1516 C CA . LEU A 1 195 ? 9.663 8.734 4.509 1.00 76.00 195 LEU A CA 1
ATOM 1517 C C . LEU A 1 195 ? 11.125 8.263 4.597 1.00 76.00 195 LEU A C 1
ATOM 1519 O O . LEU A 1 195 ? 11.950 8.733 3.826 1.00 76.00 195 LEU A O 1
ATOM 1523 N N . ARG A 1 196 ? 11.435 7.303 5.475 1.00 77.38 196 ARG A N 1
ATOM 1524 C CA . ARG A 1 196 ? 12.785 6.730 5.610 1.00 77.38 196 ARG A CA 1
ATOM 1525 C C . ARG A 1 196 ? 13.020 5.541 4.668 1.00 77.38 196 ARG A C 1
ATOM 1527 O O . ARG A 1 196 ? 14.162 5.224 4.368 1.00 77.38 196 ARG A O 1
ATOM 1534 N N . GLY A 1 197 ? 11.962 4.910 4.157 1.00 80.62 197 GLY A N 1
ATOM 1535 C CA . GLY A 1 197 ? 12.037 3.681 3.370 1.00 80.62 197 GLY A CA 1
ATOM 1536 C C . GLY A 1 197 ? 12.334 3.900 1.887 1.00 80.62 197 GLY A C 1
ATOM 1537 O O . GLY A 1 197 ? 11.787 4.798 1.240 1.00 80.62 197 GLY A O 1
ATOM 1538 N N . ARG A 1 198 ? 13.166 3.017 1.330 1.00 87.88 198 ARG A N 1
ATOM 1539 C CA . ARG A 1 198 ? 13.566 2.981 -0.078 1.00 87.88 198 ARG A CA 1
ATOM 1540 C C . ARG A 1 198 ? 13.336 1.592 -0.637 1.00 87.88 198 ARG A C 1
ATOM 1542 O O . ARG A 1 198 ? 13.635 0.600 0.025 1.00 87.88 198 ARG A O 1
ATOM 1549 N N . ALA A 1 199 ? 12.864 1.514 -1.872 1.00 89.81 199 ALA A N 1
ATOM 1550 C CA . ALA A 1 199 ? 12.851 0.254 -2.592 1.00 89.81 199 ALA A CA 1
ATOM 1551 C C . ALA A 1 199 ? 13.039 0.457 -4.092 1.00 89.81 199 ALA A C 1
ATOM 1553 O O . ALA A 1 199 ? 12.641 1.478 -4.653 1.00 89.81 199 ALA A O 1
ATOM 1554 N N . LEU A 1 200 ? 13.593 -0.554 -4.750 1.00 92.50 200 LEU A N 1
ATOM 1555 C CA . LEU A 1 200 ? 13.666 -0.643 -6.199 1.00 92.50 200 LEU A CA 1
ATOM 1556 C C . LEU A 1 200 ? 13.404 -2.081 -6.632 1.00 92.50 200 LEU A C 1
ATOM 1558 O O . LEU A 1 200 ? 14.009 -3.016 -6.124 1.00 92.50 200 LEU A O 1
ATOM 1562 N N . ARG A 1 201 ? 12.504 -2.267 -7.590 1.00 90.12 201 ARG A N 1
ATOM 1563 C CA . ARG A 1 201 ? 12.200 -3.553 -8.205 1.00 90.12 201 ARG A CA 1
ATOM 1564 C C . ARG A 1 201 ? 12.682 -3.542 -9.642 1.00 90.12 201 ARG A C 1
ATOM 1566 O O . ARG A 1 201 ? 12.244 -2.698 -10.417 1.00 90.12 201 ARG A O 1
ATOM 1573 N N . ASN A 1 202 ? 13.517 -4.509 -9.994 1.00 93.12 202 ASN A N 1
ATOM 1574 C CA . ASN A 1 202 ? 13.981 -4.755 -11.353 1.00 93.12 202 ASN A CA 1
ATOM 1575 C C . ASN A 1 202 ? 13.672 -6.217 -11.714 1.00 93.12 202 ASN A C 1
ATOM 1577 O O . ASN A 1 202 ? 14.335 -7.148 -11.250 1.00 93.12 202 ASN A O 1
ATOM 1581 N N . GLY A 1 203 ? 12.601 -6.428 -12.485 1.00 88.94 203 GLY A N 1
ATOM 1582 C CA . GLY A 1 203 ? 12.069 -7.768 -12.754 1.00 88.94 203 GLY A CA 1
ATOM 1583 C C . GLY A 1 203 ? 11.661 -8.514 -11.473 1.00 88.94 203 GLY A C 1
ATOM 1584 O O . GLY A 1 203 ? 10.813 -8.038 -10.706 1.00 88.94 203 GLY A O 1
ATOM 1585 N N . SER A 1 204 ? 12.255 -9.691 -11.259 1.00 91.81 204 SER A N 1
ATOM 1586 C CA . SER A 1 204 ? 12.037 -10.516 -10.061 1.00 91.81 204 SER A CA 1
ATOM 1587 C C . SER A 1 204 ? 12.798 -10.012 -8.834 1.00 91.81 204 SER A C 1
ATOM 1589 O O . SER A 1 204 ? 12.436 -10.352 -7.716 1.00 91.81 204 SER A O 1
ATOM 1591 N N . TRP A 1 205 ? 13.815 -9.170 -9.015 1.00 95.06 205 TRP A N 1
ATOM 1592 C CA . TRP A 1 205 ? 14.654 -8.705 -7.917 1.00 95.06 205 TRP A CA 1
ATOM 1593 C C . TRP A 1 205 ? 14.075 -7.459 -7.269 1.00 95.06 205 TRP A C 1
ATOM 1595 O O . TRP A 1 205 ? 13.649 -6.527 -7.960 1.00 95.06 205 TRP A O 1
ATOM 1605 N N . LYS A 1 206 ? 14.108 -7.424 -5.941 1.00 94.19 206 LYS A N 1
ATOM 1606 C CA . LYS A 1 206 ? 13.690 -6.280 -5.143 1.00 94.19 206 LYS A CA 1
ATOM 1607 C C . LYS A 1 206 ? 14.796 -5.910 -4.163 1.00 94.19 206 LYS A C 1
ATOM 1609 O O . LYS A 1 206 ? 15.236 -6.733 -3.371 1.00 94.19 206 LYS A O 1
ATOM 1614 N N . LEU A 1 207 ? 15.243 -4.668 -4.264 1.00 95.56 207 LEU A N 1
ATOM 1615 C CA . LEU A 1 207 ? 16.165 -4.024 -3.347 1.00 95.56 207 LEU A CA 1
ATOM 1616 C C . LEU A 1 207 ? 15.342 -3.204 -2.355 1.00 95.56 207 LEU A C 1
ATOM 1618 O O . LEU A 1 207 ? 14.469 -2.442 -2.778 1.00 95.56 207 LEU A O 1
ATOM 1622 N N . VAL A 1 208 ? 15.603 -3.354 -1.063 1.00 91.81 208 VAL A N 1
ATOM 1623 C CA . VAL A 1 208 ? 14.876 -2.664 0.009 1.00 91.81 208 VAL A CA 1
ATOM 1624 C C . VAL A 1 208 ? 15.873 -2.089 0.995 1.00 91.81 208 VAL A C 1
ATOM 1626 O O . VAL A 1 208 ? 16.844 -2.736 1.358 1.00 91.81 208 VAL A O 1
ATOM 1629 N N . ARG A 1 209 ? 15.646 -0.857 1.432 1.00 88.38 209 ARG A N 1
ATOM 1630 C CA . ARG A 1 209 ? 16.364 -0.255 2.552 1.00 88.38 209 ARG A CA 1
ATOM 1631 C C . ARG A 1 209 ? 15.331 0.420 3.440 1.00 88.38 209 ARG A C 1
ATOM 1633 O O . ARG A 1 209 ? 14.779 1.446 3.038 1.00 88.38 209 ARG A O 1
ATOM 1640 N N . PRO A 1 210 ? 15.000 -0.173 4.593 1.00 75.75 210 PRO A N 1
ATOM 1641 C CA . PRO A 1 210 ? 13.900 0.322 5.415 1.00 75.75 210 PRO A CA 1
ATOM 1642 C C . PRO A 1 210 ? 14.134 1.724 6.008 1.00 75.75 210 PRO A C 1
ATOM 1644 O O . PRO A 1 210 ? 13.170 2.459 6.215 1.00 75.75 210 PRO A O 1
ATOM 1647 N N . ASP A 1 211 ? 15.393 2.095 6.259 1.00 80.75 211 ASP A N 1
ATOM 1648 C CA . ASP A 1 211 ? 15.811 3.428 6.705 1.00 80.75 211 ASP A CA 1
ATOM 1649 C C . ASP A 1 211 ? 17.267 3.742 6.306 1.00 80.75 211 ASP A C 1
ATOM 1651 O O . ASP A 1 211 ? 17.994 2.913 5.759 1.00 80.75 211 ASP A O 1
ATOM 1655 N N . ASP A 1 212 ? 17.687 4.976 6.560 1.00 79.44 212 ASP A N 1
ATOM 1656 C CA . ASP A 1 212 ? 19.016 5.512 6.259 1.00 79.44 212 ASP A CA 1
ATOM 1657 C C . ASP A 1 212 ? 20.152 4.896 7.077 1.00 79.44 212 ASP A C 1
ATOM 1659 O O . ASP A 1 212 ? 21.310 5.042 6.695 1.00 79.44 212 ASP A O 1
ATOM 1663 N N . GLU A 1 213 ? 19.859 4.207 8.171 1.00 85.00 213 GLU A N 1
ATOM 1664 C CA . GLU A 1 213 ? 20.872 3.650 9.071 1.00 85.00 213 GLU A CA 1
ATOM 1665 C C . GLU A 1 213 ? 21.198 2.195 8.715 1.00 85.00 213 GLU A C 1
ATOM 1667 O O . GLU A 1 213 ? 22.304 1.727 8.975 1.00 85.00 213 GLU A O 1
ATOM 1672 N N . ARG A 1 214 ? 20.262 1.494 8.067 1.00 85.56 214 ARG A N 1
ATOM 1673 C CA . ARG A 1 214 ? 20.435 0.115 7.601 1.00 85.56 214 ARG A CA 1
ATOM 1674 C C . ARG A 1 214 ? 21.041 0.021 6.205 1.00 85.56 214 ARG A C 1
ATOM 1676 O O . ARG A 1 214 ? 20.833 0.889 5.354 1.00 85.56 214 ARG A O 1
ATOM 1683 N N . ASP A 1 215 ? 21.741 -1.084 5.969 1.00 92.75 215 ASP A N 1
ATOM 1684 C CA . ASP A 1 215 ? 22.221 -1.475 4.646 1.00 92.75 215 ASP A CA 1
ATOM 1685 C C . ASP A 1 215 ? 21.070 -1.912 3.729 1.00 92.75 215 ASP A C 1
ATOM 1687 O O . ASP A 1 215 ? 19.936 -2.141 4.156 1.00 92.75 215 ASP A O 1
ATOM 1691 N N . TRP A 1 216 ? 21.370 -2.021 2.436 1.00 95.31 216 TRP A N 1
ATOM 1692 C CA . TRP A 1 216 ? 20.438 -2.584 1.469 1.00 95.31 216 TRP A CA 1
ATOM 1693 C C . TRP A 1 216 ? 20.226 -4.083 1.699 1.00 95.31 216 TRP A C 1
ATOM 1695 O O . TRP A 1 216 ? 21.170 -4.863 1.817 1.00 95.31 216 TRP A O 1
ATOM 1705 N N . GLU A 1 217 ? 18.966 -4.485 1.660 1.00 95.88 217 GLU A N 1
ATOM 1706 C CA . GLU A 1 217 ? 18.499 -5.863 1.615 1.00 95.88 217 GLU A CA 1
ATOM 1707 C C . GLU A 1 217 ? 18.095 -6.205 0.175 1.00 95.88 217 GLU A C 1
ATOM 1709 O O . GLU A 1 217 ? 17.613 -5.347 -0.575 1.00 95.88 217 GLU A O 1
ATOM 1714 N N . LEU A 1 218 ? 18.303 -7.457 -0.231 1.00 97.00 218 LEU A N 1
ATOM 1715 C CA . LEU A 1 218 ? 18.022 -7.918 -1.589 1.00 97.00 218 LEU A CA 1
ATOM 1716 C C . LEU A 1 218 ? 17.207 -9.207 -1.559 1.00 97.00 218 LEU A C 1
ATOM 1718 O O . LEU A 1 218 ? 17.587 -10.164 -0.893 1.00 97.00 218 LEU A O 1
ATOM 1722 N N . TYR A 1 219 ? 16.145 -9.251 -2.357 1.00 93.75 219 TYR A N 1
ATOM 1723 C CA . TYR A 1 219 ? 15.214 -10.373 -2.428 1.00 93.75 219 TYR A CA 1
ATOM 1724 C C . TYR A 1 219 ? 14.927 -10.768 -3.875 1.00 93.75 219 TYR A C 1
ATOM 1726 O O . TYR A 1 219 ? 14.872 -9.907 -4.761 1.00 93.75 219 TYR A O 1
ATOM 1734 N N . ASN A 1 220 ? 14.704 -12.063 -4.113 1.00 94.50 220 ASN A N 1
ATOM 1735 C CA . ASN A 1 220 ? 14.173 -12.566 -5.378 1.00 94.50 220 ASN A CA 1
ATOM 1736 C C . ASN A 1 220 ? 12.711 -12.999 -5.206 1.00 94.50 220 ASN A C 1
ATOM 1738 O O . ASN A 1 220 ? 12.423 -14.063 -4.671 1.00 94.50 220 ASN A O 1
ATOM 1742 N N . LEU A 1 221 ? 11.785 -12.195 -5.720 1.00 85.50 221 LEU A N 1
ATOM 1743 C CA . LEU A 1 221 ? 10.346 -12.396 -5.562 1.00 85.50 221 LEU A CA 1
ATOM 1744 C C . LEU A 1 221 ? 9.779 -13.556 -6.393 1.00 85.50 221 LEU A C 1
ATOM 1746 O O . LEU A 1 221 ? 8.605 -13.872 -6.228 1.00 85.50 221 LEU A O 1
ATOM 1750 N N . SER A 1 222 ? 10.548 -14.159 -7.311 1.00 88.56 222 SER A N 1
ATOM 1751 C CA . SER A 1 222 ? 10.098 -15.396 -7.973 1.00 88.56 222 SER A CA 1
ATOM 1752 C C . SER A 1 222 ? 10.115 -16.591 -7.026 1.00 88.56 222 SER A C 1
ATOM 1754 O O . SER A 1 222 ? 9.297 -17.493 -7.180 1.00 88.56 222 SER A O 1
ATOM 1756 N N . ASP A 1 223 ? 11.025 -16.562 -6.053 1.00 84.12 223 ASP A N 1
ATOM 1757 C CA . ASP A 1 223 ? 11.308 -17.687 -5.162 1.00 84.12 223 ASP A CA 1
ATOM 1758 C C . ASP A 1 223 ? 10.857 -17.365 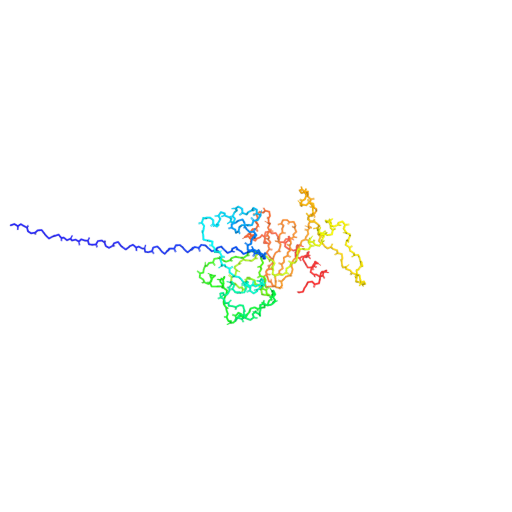-3.729 1.00 84.12 223 ASP A C 1
ATOM 1760 O O . ASP A 1 223 ? 10.445 -18.250 -2.984 1.00 84.12 223 ASP A O 1
ATOM 1764 N N . ASP A 1 224 ? 10.893 -16.082 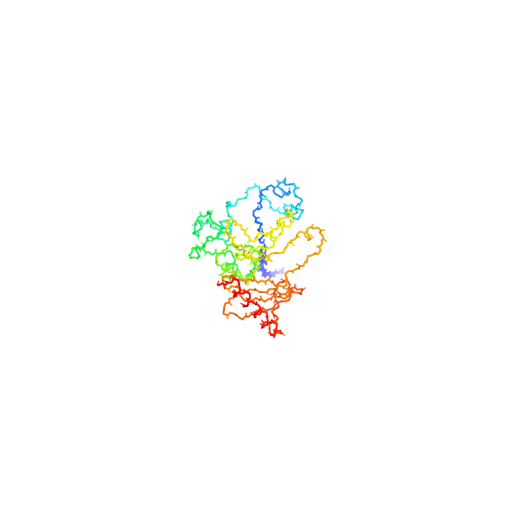-3.360 1.00 81.31 224 ASP A N 1
ATOM 1765 C CA . ASP A 1 224 ? 10.582 -15.574 -2.031 1.00 81.31 224 ASP A CA 1
ATOM 1766 C C . ASP A 1 224 ? 9.713 -14.312 -2.114 1.00 81.31 224 ASP A C 1
ATOM 1768 O O . ASP A 1 224 ? 10.176 -13.173 -2.012 1.00 81.31 224 ASP A O 1
ATOM 1772 N N . VAL A 1 225 ? 8.411 -14.525 -2.309 1.00 76.88 225 VAL A N 1
ATOM 1773 C CA . VAL A 1 225 ? 7.408 -13.448 -2.323 1.00 76.88 225 VAL A CA 1
ATOM 1774 C C . VAL A 1 225 ? 7.306 -12.749 -0.957 1.00 76.88 225 VAL A C 1
ATOM 1776 O O . VAL A 1 225 ? 6.900 -11.590 -0.904 1.00 76.88 225 VAL A O 1
ATOM 1779 N N . GLY A 1 226 ? 7.659 -13.442 0.132 1.00 74.94 226 GLY A N 1
ATOM 1780 C CA . GLY A 1 226 ? 7.564 -12.942 1.506 1.00 74.94 226 GLY A CA 1
ATOM 1781 C C . GLY A 1 226 ? 8.770 -12.126 1.973 1.00 74.94 226 GLY A C 1
ATOM 1782 O O . GLY A 1 226 ? 8.719 -11.575 3.070 1.00 74.94 226 GLY A O 1
ATOM 1783 N N . GLU A 1 227 ? 9.832 -12.041 1.165 1.00 81.31 227 GLU A N 1
ATOM 1784 C CA . GLU A 1 227 ? 11.068 -11.313 1.485 1.00 81.31 227 GLU A CA 1
ATOM 1785 C C . GLU A 1 227 ? 11.688 -11.782 2.818 1.00 81.31 227 GLU A C 1
ATOM 1787 O O . GLU A 1 227 ? 12.156 -10.990 3.641 1.00 81.31 227 GLU A O 1
ATOM 1792 N N . THR A 1 228 ? 11.667 -13.094 3.064 1.00 83.31 228 THR A N 1
ATOM 1793 C CA . THR A 1 228 ? 12.168 -13.696 4.307 1.00 83.31 228 THR A CA 1
ATOM 1794 C C . THR A 1 228 ? 13.657 -14.040 4.250 1.00 83.31 228 THR A C 1
ATOM 1796 O O . THR A 1 228 ? 14.295 -14.147 5.296 1.00 83.31 228 THR A O 1
ATOM 1799 N N . HIS A 1 229 ? 14.234 -14.182 3.055 1.00 92.56 229 HIS A N 1
ATOM 1800 C CA . HIS A 1 229 ? 15.625 -14.577 2.833 1.00 92.56 229 HIS A CA 1
ATOM 1801 C C . HIS A 1 229 ? 16.415 -13.443 2.173 1.00 92.56 229 HIS A C 1
ATOM 1803 O O . HIS A 1 229 ? 16.369 -13.254 0.959 1.00 92.56 229 HIS A O 1
ATOM 1809 N N . ASN A 1 230 ? 17.170 -12.687 2.975 1.00 94.81 230 ASN A N 1
ATOM 1810 C CA . ASN A 1 230 ? 18.015 -11.610 2.459 1.00 94.81 230 ASN A CA 1
ATOM 1811 C C . ASN A 1 230 ? 19.246 -12.175 1.722 1.00 94.81 230 ASN A C 1
ATOM 1813 O O . ASN A 1 230 ? 20.101 -12.831 2.317 1.00 94.81 230 ASN A O 1
ATOM 1817 N N . LEU A 1 231 ? 19.350 -11.867 0.431 1.00 97.38 231 LEU A N 1
ATOM 1818 C CA . LEU A 1 231 ? 20.396 -12.319 -0.486 1.00 97.38 231 LEU A CA 1
ATOM 1819 C C . LEU A 1 231 ? 21.496 -11.269 -0.731 1.00 97.38 231 LEU A C 1
ATOM 1821 O O . LEU A 1 231 ? 22.370 -11.482 -1.573 1.00 97.38 231 LEU A O 1
ATOM 1825 N N . ALA A 1 232 ? 21.485 -10.137 -0.017 1.00 96.81 232 ALA A N 1
ATOM 1826 C CA . ALA A 1 232 ? 22.394 -9.014 -0.269 1.00 96.81 232 ALA A CA 1
ATOM 1827 C C . ALA A 1 232 ? 23.879 -9.407 -0.198 1.00 96.81 232 ALA A C 1
ATOM 1829 O O . ALA A 1 232 ? 24.651 -9.063 -1.091 1.00 96.81 232 ALA A O 1
ATOM 1830 N N . GLN A 1 233 ? 24.270 -10.193 0.813 1.00 96.75 233 GLN A N 1
ATOM 1831 C CA . GLN A 1 233 ? 25.655 -10.660 0.972 1.00 96.75 233 GLN A CA 1
ATOM 1832 C C . GLN A 1 233 ? 26.082 -11.652 -0.121 1.00 96.75 233 GLN A C 1
ATOM 1834 O O . GLN A 1 233 ? 27.264 -11.746 -0.435 1.00 96.75 233 GLN A O 1
ATOM 1839 N N . GLN A 1 234 ? 25.131 -12.387 -0.704 1.00 97.75 234 GLN A N 1
ATOM 1840 C CA . GLN A 1 234 ? 25.396 -13.384 -1.746 1.00 97.75 234 GLN A CA 1
ATOM 1841 C C . GLN A 1 234 ? 25.510 -12.747 -3.139 1.00 97.75 234 GLN A C 1
ATOM 1843 O O . GLN A 1 234 ? 26.155 -13.308 -4.023 1.00 97.75 234 GLN A O 1
ATOM 1848 N N . HIS A 1 235 ? 24.912 -11.566 -3.340 1.00 97.38 235 HIS A N 1
ATOM 1849 C CA . HIS A 1 235 ? 24.923 -10.845 -4.616 1.00 97.38 235 HIS A CA 1
ATOM 1850 C C . HIS A 1 235 ? 25.291 -9.355 -4.454 1.00 97.38 235 HIS A C 1
ATOM 1852 O O . HIS A 1 235 ? 24.495 -8.482 -4.824 1.00 97.38 235 HIS A O 1
ATOM 1858 N N . PRO A 1 236 ? 26.500 -9.035 -3.956 1.00 97.44 236 PRO A N 1
ATOM 1859 C CA . PRO A 1 236 ? 26.915 -7.653 -3.695 1.00 97.44 236 PRO A CA 1
ATOM 1860 C C . PRO A 1 236 ? 26.920 -6.780 -4.960 1.00 97.44 236 PRO A C 1
ATOM 1862 O O . PRO A 1 236 ? 26.464 -5.639 -4.923 1.00 97.44 236 PRO A O 1
ATOM 1865 N N . ASP A 1 237 ? 27.324 -7.330 -6.109 1.00 97.56 237 ASP A N 1
ATOM 1866 C CA . ASP A 1 237 ? 27.334 -6.598 -7.385 1.00 97.56 237 ASP A CA 1
ATOM 1867 C C . ASP A 1 237 ? 25.927 -6.151 -7.807 1.00 97.56 237 ASP A C 1
ATOM 1869 O O . ASP A 1 237 ? 25.734 -5.068 -8.362 1.00 97.56 237 ASP A O 1
ATOM 1873 N N . ARG A 1 238 ? 24.909 -6.969 -7.508 1.00 97.19 238 ARG A N 1
ATOM 1874 C CA . ARG A 1 238 ? 23.509 -6.646 -7.809 1.00 97.19 238 ARG A CA 1
ATOM 1875 C C . ARG A 1 238 ? 22.978 -5.567 -6.874 1.00 97.19 238 ARG A C 1
ATOM 1877 O O . ARG A 1 238 ? 22.252 -4.689 -7.336 1.00 97.19 238 ARG A O 1
ATOM 1884 N N . VAL A 1 239 ? 23.350 -5.618 -5.594 1.00 97.88 239 VAL A N 1
ATOM 1885 C CA . VAL A 1 239 ? 23.026 -4.569 -4.617 1.00 97.88 239 VAL A CA 1
ATOM 1886 C C . VAL A 1 239 ? 23.582 -3.225 -5.080 1.00 97.88 239 VAL A C 1
ATOM 1888 O O . VAL A 1 239 ? 22.835 -2.249 -5.128 1.00 97.88 239 VAL A O 1
ATOM 1891 N N . LEU A 1 240 ? 24.853 -3.187 -5.494 1.00 97.44 240 LEU A N 1
ATOM 1892 C CA . LEU A 1 240 ? 25.494 -1.978 -6.015 1.00 97.44 240 LEU A CA 1
ATOM 1893 C C . LEU A 1 240 ? 24.772 -1.451 -7.262 1.00 97.44 240 LEU A C 1
ATOM 1895 O O . LEU A 1 240 ? 24.318 -0.308 -7.270 1.00 97.44 240 LEU A O 1
ATOM 1899 N N . ALA A 1 241 ? 24.571 -2.299 -8.274 1.00 97.56 241 ALA A N 1
ATOM 1900 C CA . ALA A 1 241 ? 23.929 -1.894 -9.524 1.00 97.56 241 ALA A CA 1
ATOM 1901 C C . ALA A 1 241 ? 22.487 -1.390 -9.323 1.00 97.56 241 ALA A C 1
ATOM 1903 O O . ALA A 1 241 ? 22.081 -0.384 -9.907 1.00 97.56 241 ALA A O 1
ATOM 1904 N N . MET A 1 242 ? 21.689 -2.068 -8.493 1.00 97.94 242 MET A N 1
ATOM 1905 C CA . MET A 1 242 ? 20.318 -1.638 -8.195 1.00 97.94 242 MET A CA 1
ATOM 1906 C C . MET A 1 242 ? 20.290 -0.382 -7.312 1.00 97.94 242 MET A C 1
ATOM 1908 O O . MET A 1 242 ? 19.400 0.454 -7.479 1.00 97.94 242 MET A O 1
ATOM 1912 N N . GLY A 1 243 ? 21.263 -0.216 -6.413 1.00 96.62 243 GLY A N 1
ATOM 1913 C CA . GLY A 1 243 ? 21.435 0.997 -5.614 1.00 96.62 243 GLY A CA 1
ATOM 1914 C C . GLY A 1 243 ? 21.742 2.221 -6.479 1.00 96.62 243 GLY A C 1
ATOM 1915 O O . GLY A 1 243 ? 21.139 3.277 -6.289 1.00 96.62 243 GLY A O 1
ATOM 1916 N N . GLU A 1 244 ? 22.600 2.071 -7.490 1.00 97.00 244 GLU A N 1
ATOM 1917 C CA . GLU A 1 244 ? 22.871 3.123 -8.478 1.00 97.00 244 GLU A CA 1
ATOM 1918 C C . GLU A 1 244 ? 21.632 3.463 -9.315 1.00 97.00 244 GLU A C 1
ATOM 1920 O O . GLU A 1 244 ? 21.311 4.640 -9.490 1.00 97.00 244 GLU A O 1
ATOM 1925 N N . GLN A 1 245 ? 20.888 2.455 -9.790 1.00 96.31 245 GLN A N 1
ATOM 1926 C CA . GLN A 1 245 ? 19.623 2.676 -10.506 1.00 96.31 245 GLN A CA 1
ATOM 1927 C C . GLN A 1 245 ? 18.612 3.446 -9.653 1.00 96.31 245 GLN A C 1
ATOM 1929 O O . GLN A 1 245 ? 17.897 4.315 -10.160 1.00 96.31 245 GLN A O 1
ATOM 1934 N N . TYR A 1 246 ? 18.553 3.135 -8.358 1.00 94.94 246 TYR A N 1
ATOM 1935 C CA . TYR A 1 246 ? 17.680 3.824 -7.421 1.00 94.94 246 TYR A CA 1
ATOM 1936 C C . TYR A 1 246 ? 18.086 5.289 -7.279 1.00 94.94 246 TYR A C 1
ATOM 1938 O O . TYR A 1 246 ? 17.225 6.164 -7.353 1.00 94.94 246 TYR A O 1
ATOM 1946 N N . GLU A 1 247 ? 19.379 5.573 -7.137 1.00 95.19 247 GLU A N 1
ATOM 1947 C CA . GLU A 1 247 ? 19.871 6.941 -6.989 1.00 95.19 247 GLU A CA 1
ATOM 1948 C C . GLU A 1 247 ? 19.643 7.776 -8.257 1.00 95.19 247 GLU A C 1
ATOM 1950 O O . GLU A 1 247 ? 19.172 8.913 -8.176 1.00 95.19 247 GLU A O 1
ATOM 1955 N N . GLN A 1 248 ? 19.868 7.192 -9.438 1.00 95.81 248 GLN A N 1
ATOM 1956 C CA . GLN A 1 248 ? 19.547 7.826 -10.721 1.00 95.81 248 GLN A CA 1
ATOM 1957 C C . GLN A 1 248 ? 18.054 8.160 -10.826 1.00 95.81 248 GLN A C 1
ATOM 1959 O O . GLN A 1 248 ? 17.682 9.270 -11.216 1.00 95.81 248 GLN A O 1
ATOM 1964 N N . TRP A 1 249 ? 17.184 7.215 -10.454 1.00 94.19 249 TRP A N 1
ATOM 1965 C CA . TRP A 1 249 ? 15.744 7.453 -10.413 1.00 94.19 249 TRP A CA 1
ATOM 1966 C C . TRP A 1 249 ? 15.391 8.560 -9.413 1.00 94.19 249 TRP A C 1
ATOM 1968 O O . TRP A 1 249 ? 14.676 9.492 -9.784 1.00 94.19 249 TRP A O 1
ATOM 1978 N N . ARG A 1 250 ? 15.937 8.509 -8.190 1.00 93.56 250 ARG A N 1
ATOM 1979 C CA . ARG A 1 250 ? 15.679 9.468 -7.105 1.00 93.56 250 ARG A CA 1
ATOM 1980 C C . ARG A 1 250 ? 15.998 10.895 -7.538 1.00 93.56 250 ARG A C 1
ATOM 1982 O O . ARG A 1 250 ? 15.165 11.783 -7.364 1.00 93.56 250 ARG A O 1
ATOM 1989 N N . GLN A 1 251 ? 17.166 11.101 -8.146 1.00 94.38 251 GLN A N 1
ATOM 1990 C CA . GLN A 1 251 ? 17.588 12.403 -8.664 1.00 94.38 251 GLN A CA 1
ATOM 1991 C C . GLN A 1 251 ? 16.677 12.884 -9.797 1.00 94.38 251 GLN A C 1
ATOM 1993 O O . GLN A 1 251 ? 16.232 14.031 -9.780 1.00 94.38 251 GLN A O 1
ATOM 1998 N N . ARG A 1 252 ? 16.344 12.002 -10.749 1.00 94.06 252 ARG A N 1
ATOM 1999 C CA . ARG A 1 252 ? 15.496 12.328 -11.905 1.00 94.06 252 ARG A CA 1
ATOM 2000 C C . ARG A 1 252 ? 14.090 12.768 -11.505 1.00 94.06 252 ARG A C 1
ATOM 2002 O O . ARG A 1 252 ? 13.560 13.701 -12.102 1.00 94.06 252 ARG A O 1
ATOM 2009 N N . VAL A 1 253 ? 13.479 12.091 -10.531 1.00 90.12 253 VAL A N 1
ATOM 2010 C CA . VAL A 1 253 ? 12.109 12.397 -10.077 1.00 90.12 253 VAL A CA 1
ATOM 2011 C C . VAL A 1 253 ? 12.069 13.419 -8.939 1.00 90.12 253 VAL A C 1
ATOM 2013 O O . VAL A 1 253 ? 10.989 13.837 -8.530 1.00 90.12 253 VAL A O 1
ATOM 2016 N N . GLY A 1 254 ? 13.232 13.824 -8.420 1.00 89.56 254 GLY A N 1
ATOM 2017 C CA . GLY A 1 254 ? 13.339 14.768 -7.312 1.00 89.56 254 GLY A CA 1
ATOM 2018 C C . GLY A 1 254 ? 12.821 14.220 -5.981 1.00 89.56 254 GLY A C 1
ATOM 2019 O O . GLY A 1 254 ? 12.312 14.999 -5.176 1.00 89.56 254 GLY A O 1
ATOM 2020 N N . ALA A 1 255 ? 12.929 12.910 -5.744 1.00 85.62 255 ALA A N 1
ATOM 2021 C CA . ALA A 1 255 ? 12.538 12.296 -4.477 1.00 85.62 255 ALA A CA 1
ATOM 2022 C C . ALA A 1 255 ? 13.499 12.719 -3.347 1.00 85.62 255 ALA A C 1
ATOM 2024 O O . ALA A 1 255 ? 14.724 12.636 -3.492 1.00 85.62 255 ALA A O 1
ATOM 2025 N N . ARG A 1 256 ? 12.933 13.206 -2.238 1.00 77.94 256 ARG A N 1
ATOM 2026 C CA . ARG A 1 256 ? 13.637 13.804 -1.096 1.00 77.94 256 ARG A CA 1
ATOM 2027 C C . ARG A 1 256 ? 13.139 13.232 0.216 1.00 77.94 256 ARG A C 1
ATOM 2029 O O . ARG A 1 256 ? 11.917 12.963 0.283 1.00 77.94 256 ARG A O 1
#

pLDDT: mean 84.52, std 12.63, range 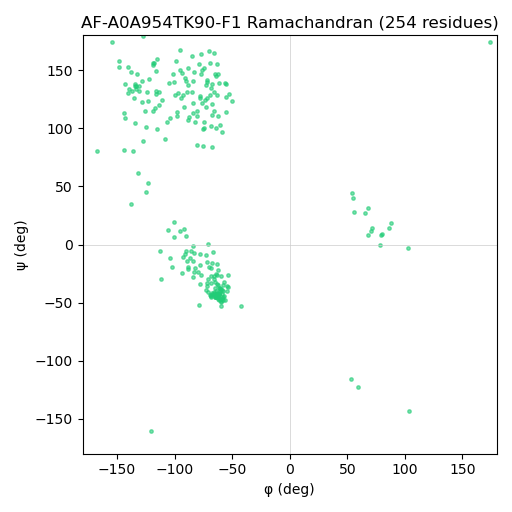[41.03, 97.94]